Protein 4WPE (pdb70)

Organism: Saccharomyces cerevisiae (strain ATCC 204508 / S288c) (NCBI:txid559292)

InterPro domains:
  IPR001060 FCH domain [PF00611] (16-92)
  IPR001060 FCH domain [SM00055] (7-97)
  IPR001452 SH3 domain [PS50002] (599-667)
  IPR001452 SH3 domain [SM00326] (602-666)
  IPR027267 AH/BAR domain superfamily [G3DSA:1.20.1270.60] (1-275)
  IPR027267 AH/BAR domain superfamily [SSF103657] (3-274)
  IPR031160 F-BAR domain [PS51741] (1-261)
  IPR036028 SH3-like domain superfamily [SSF50044] (590-665)

Nearest PDB structures (foldseek):
  7aal-assembly1_B  TM=8.728E-01  e=5.777E-08  Homo sapiens
  2efl-assembly1_A-2  TM=7.028E-01  e=1.551E-06  Homo sapiens
  3qwe-assembly1_A-2  TM=7.461E-01  e=5.523E-05  Homo sapiens
  8a1g-assembly2_B  TM=4.146E-01  e=5.792E-04  Homo sapiens
  8afz-assembly1_A  TM=4.263E-01  e=6.669E-04  Homo sapiens

Secondary structure (DSSP, 8-state):
----HHHH---TT-HHHHHHHHHHHHHHHGGG--HHHHHHHHHHHHHHHHHHHHHHHHHHHHHH---HHHHHHHHHHHHHHHHHHHHHHHHHHIIIIIIIIHHHHHHHHHHHHHHHHHHHHHHH--HHHHHHHHHHHHHHHHHHHHHHHHHHHSTT---HHHHHHHHHHHHHHHHHHHHHHHHHHHHHHHHHHHHHHHHHHHHHHHHHHH--HHHHHHHHHHHHHHHHH--HHHHHHH---HHHHSS--HHHHHHHHHHHH------

Structure (mmCIF, N/CA/C/O backbone):
data_4WPE
#
_entry.id   4WPE
#
_cell.length_a   137.178
_cell.length_b   43.893
_cell.length_c   95.858
_cell.angle_alpha   90.00
_cell.angle_beta   133.53
_cell.angle_gamma   90.00
#
_symmetry.space_group_name_H-M   'C 1 2 1'
#
loop_
_entity.id
_entity.type
_entity.pdbx_description
1 polymer 'Cytokinesis protein 2'
2 water water
#
loop_
_atom_site.group_PDB
_atom_site.id
_atom_site.type_symbol
_atom_site.label_atom_id
_atom_site.label_alt_id
_atom_site.label_comp_id
_atom_site.label_asym_id
_atom_site.label_entity_id
_atom_site.label_seq_id
_atom_site.pdbx_PDB_ins_code
_atom_site.Cartn_x
_atom_site.Cartn_y
_atom_site.Cartn_z
_atom_site.occupancy
_atom_site.B_iso_or_equiv
_atom_site.auth_seq_id
_atom_site.auth_comp_id
_atom_site.auth_asym_id
_atom_site.auth_atom_id
_atom_site.pdbx_PDB_model_num
ATOM 1 N N . HIS A 1 7 ? 26.430 19.358 80.938 1.00 131.77 1 HIS A N 1
ATOM 2 C CA . HIS A 1 7 ? 26.865 18.864 79.648 1.00 133.58 1 HIS A CA 1
ATOM 3 C C . HIS A 1 7 ? 26.172 19.644 78.524 1.00 126.35 1 HIS A C 1
ATOM 4 O O . HIS A 1 7 ? 26.084 20.864 78.621 1.00 130.72 1 HIS A O 1
ATOM 11 N N . SER A 1 8 ? 25.654 18.933 77.515 1.00 116.11 2 SER A N 1
ATOM 12 C CA . SER A 1 8 ? 24.925 19.497 76.357 1.00 105.44 2 SER A CA 1
ATOM 13 C C . SER A 1 8 ? 24.853 21.024 76.273 1.00 96.17 2 SER A C 1
ATOM 14 O O . SER A 1 8 ? 24.239 21.667 77.121 1.00 95.43 2 SER A O 1
ATOM 17 N N . TYR A 1 9 ? 25.443 21.591 75.226 1.00 95.48 3 TYR A N 1
ATOM 18 C CA . TYR A 1 9 ? 25.759 23.017 75.198 1.00 90.31 3 TYR A CA 1
ATOM 19 C C . TYR A 1 9 ? 24.877 23.882 74.289 1.00 86.18 3 TYR A C 1
ATOM 20 O O . TYR A 1 9 ? 24.800 23.660 73.079 1.00 89.21 3 TYR A O 1
ATOM 29 N N . SER A 1 10 ? 24.253 24.902 74.880 1.00 74.62 4 SER A N 1
ATOM 30 C CA . SER A 1 10 ? 23.441 25.871 74.133 1.00 67.00 4 SER A CA 1
ATOM 31 C C . SER A 1 10 ? 23.355 27.230 74.850 1.00 70.00 4 SER A C 1
ATOM 32 O O . SER A 1 10 ? 23.985 27.438 75.889 1.00 73.40 4 SER A O 1
ATOM 35 N N . TYR A 1 11 ? 22.576 28.155 74.292 1.00 70.08 5 TYR A N 1
ATOM 36 C CA . TYR A 1 11 ? 22.463 29.502 74.859 1.00 72.48 5 TYR A CA 1
ATOM 37 C C . TYR A 1 11 ? 21.627 29.525 76.137 1.00 75.55 5 TYR A C 1
ATOM 38 O O . TYR A 1 11 ? 21.919 30.280 77.064 1.00 72.04 5 TYR A O 1
ATOM 47 N N . GLU A 1 12 ? 20.576 28.713 76.176 1.00 78.14 6 GLU A N 1
ATOM 48 C CA . GLU A 1 12 ? 19.670 28.707 77.317 1.00 81.25 6 GLU A CA 1
ATOM 49 C C . GLU A 1 12 ? 20.189 27.818 78.435 1.00 79.26 6 GLU A C 1
ATOM 50 O O . GLU A 1 12 ? 19.657 27.820 79.544 1.00 77.82 6 GLU A O 1
ATOM 56 N N . ALA A 1 13 ? 21.231 27.054 78.134 1.00 73.70 7 ALA A N 1
ATOM 57 C CA . ALA A 1 13 ? 21.759 26.092 79.087 1.00 70.23 7 ALA A CA 1
ATOM 58 C C . ALA A 1 13 ? 22.956 26.640 79.860 1.00 75.53 7 ALA A C 1
ATOM 59 O O . ALA A 1 13 ? 23.095 26.388 81.054 1.00 77.80 7 ALA A O 1
ATOM 61 N N . CYS A 1 14 ? 23.802 27.410 79.183 1.00 72.61 8 CYS A N 1
ATOM 62 C CA . CYS A 1 14 ? 25.137 27.696 79.696 1.00 59.38 8 CYS A CA 1
ATOM 63 C C . CYS A 1 14 ? 25.404 29.140 80.118 1.00 65.47 8 CYS A C 1
ATOM 64 O O . CYS A 1 14 ? 26.540 29.484 80.443 1.00 70.97 8 CYS A O 1
ATOM 67 N N . PHE A 1 15 ? 24.381 29.987 80.128 1.00 64.40 9 PHE A N 1
ATOM 68 C CA . PHE A 1 15 ? 24.619 31.395 80.431 1.00 67.57 9 PHE A CA 1
ATOM 69 C C . PHE A 1 15 ? 23.823 31.895 81.629 1.00 66.31 9 PHE A C 1
ATOM 70 O O . PHE A 1 15 ? 23.135 32.912 81.553 1.00 64.84 9 PHE A O 1
ATOM 78 N N . TRP A 1 16 ? 23.947 31.179 82.743 1.00 71.10 10 TRP A N 1
ATOM 79 C CA . TRP A 1 16 ? 23.288 31.558 83.986 1.00 72.34 10 TRP A CA 1
ATOM 80 C C . TRP A 1 16 ? 24.300 32.059 85.019 1.00 78.24 10 TRP A C 1
ATOM 81 O O . TRP A 1 16 ? 24.959 31.264 85.690 1.00 77.77 10 TRP A O 1
ATOM 92 N N . ASP A 1 17 ? 24.418 33.378 85.140 1.00 82.82 11 ASP A N 1
ATOM 93 C CA . ASP A 1 17 ? 25.318 33.989 86.115 1.00 76.84 11 ASP A CA 1
ATOM 94 C C . ASP A 1 17 ? 24.530 34.841 87.109 1.00 75.32 11 ASP A C 1
ATOM 95 O O . ASP A 1 17 ? 23.536 35.466 86.736 1.00 68.37 11 ASP A O 1
ATOM 97 N N . PRO A 1 18 ? 24.975 34.870 88.378 1.00 79.71 12 PRO A N 1
ATOM 98 C CA . PRO A 1 18 ? 24.285 35.611 89.444 1.00 78.70 12 PRO A CA 1
ATOM 99 C C . PRO A 1 18 ? 24.435 37.128 89.325 1.00 82.47 12 PRO A C 1
ATOM 100 O O . PRO A 1 18 ? 23.903 37.861 90.159 1.00 85.57 12 PRO A O 1
ATOM 104 N N . ASN A 1 19 ? 25.156 37.588 88.308 1.00 90.48 13 ASN A N 1
ATOM 105 C CA . ASN A 1 19 ? 25.245 39.015 88.020 1.00 98.29 13 ASN A CA 1
ATOM 106 C C . ASN A 1 19 ? 24.825 39.310 86.585 1.00 96.39 13 ASN A C 1
ATOM 107 O O . ASN A 1 19 ? 25.083 40.397 86.063 1.00 101.02 13 ASN A O 1
ATOM 112 N N . ASP A 1 20 ? 24.177 38.328 85.962 1.00 90.15 14 ASP A N 1
ATOM 113 C CA . ASP A 1 20 ? 23.658 38.451 84.603 1.00 89.35 14 ASP A CA 1
ATOM 114 C C . ASP A 1 20 ? 24.765 38.820 83.616 1.00 90.45 14 ASP A C 1
ATOM 115 O O . ASP A 1 20 ? 24.568 39.641 82.719 1.00 92.10 14 ASP A O 1
ATOM 120 N N . ASN A 1 21 ? 25.931 38.207 83.795 1.00 88.08 15 ASN A N 1
ATOM 121 C CA . ASN A 1 21 ? 27.056 38.413 82.892 1.00 86.91 15 ASN A CA 1
ATOM 122 C C . ASN A 1 21 ? 26.790 37.784 81.535 1.00 79.93 15 ASN A C 1
ATOM 123 O O . ASN A 1 21 ? 26.987 38.417 80.498 1.00 83.67 15 ASN A O 1
ATOM 128 N N . GLY A 1 22 ? 26.335 36.534 81.556 1.00 71.28 16 GLY A N 1
ATOM 129 C CA . GLY A 1 22 ? 26.037 35.788 80.346 1.00 66.16 16 GLY A CA 1
ATOM 130 C C . GLY A 1 22 ? 25.021 36.477 79.459 1.00 64.94 16 GLY A C 1
ATOM 131 O O . GLY A 1 22 ? 24.978 36.244 78.251 1.00 68.41 16 GLY A O 1
ATOM 132 N N . VAL A 1 23 ? 24.203 37.333 80.064 1.00 61.41 17 VAL A N 1
ATOM 133 C CA . VAL A 1 23 ? 23.223 38.119 79.325 1.00 64.53 17 VAL A CA 1
ATOM 134 C C . VAL A 1 23 ? 23.908 39.079 78.356 1.00 70.95 17 VAL A C 1
ATOM 135 O O . VAL A 1 23 ? 23.669 39.034 77.150 1.00 82.00 17 VAL A O 1
ATOM 139 N N . ASN A 1 24 ? 24.767 39.940 78.891 1.00 66.75 18 ASN A N 1
ATOM 140 C CA . ASN A 1 24 ? 25.452 40.943 78.086 1.00 64.06 18 ASN A CA 1
ATOM 141 C C . ASN A 1 24 ? 26.426 40.328 77.086 1.00 64.04 18 ASN A C 1
ATOM 142 O O . ASN A 1 24 ? 26.683 40.901 76.026 1.00 53.08 18 ASN A O 1
ATOM 147 N N . ILE A 1 25 ? 26.959 39.159 77.424 1.00 62.49 19 ILE A N 1
ATOM 148 C CA . ILE A 1 25 ? 27.831 38.426 76.515 1.00 58.39 19 ILE A CA 1
ATOM 149 C C . ILE A 1 25 ? 27.056 37.965 75.278 1.00 63.65 19 ILE A C 1
ATOM 150 O O . ILE A 1 25 ? 27.521 38.129 74.150 1.00 71.86 19 ILE A O 1
ATOM 155 N N . LEU A 1 26 ? 25.868 37.408 75.492 1.00 70.02 20 LEU A N 1
ATOM 156 C CA . LEU A 1 26 ? 25.018 36.973 74.386 1.00 68.23 20 LEU A CA 1
ATOM 157 C C . LEU A 1 26 ? 24.474 38.149 73.582 1.00 66.17 20 LEU A C 1
ATOM 158 O O . LEU A 1 26 ? 24.446 38.106 72.353 1.00 61.48 20 LEU A O 1
ATOM 163 N N . LEU A 1 27 ? 24.030 39.191 74.278 1.00 62.55 21 LEU A N 1
ATOM 164 C CA . LEU A 1 27 ? 23.521 40.384 73.611 1.00 61.66 21 LEU A CA 1
ATOM 165 C C . LEU A 1 27 ? 24.621 41.051 72.794 1.00 64.74 21 LEU A C 1
ATOM 166 O O . LEU A 1 27 ? 24.369 41.591 71.716 1.00 69.90 21 LEU A O 1
ATOM 171 N N . GLY A 1 28 ? 25.844 41.001 73.311 1.00 57.89 22 GLY A N 1
ATOM 172 C CA . GLY A 1 28 ? 26.987 41.553 72.610 1.00 60.00 22 GLY A CA 1
ATOM 173 C C . GLY A 1 28 ? 27.312 40.749 71.367 1.00 67.75 22 GLY A C 1
ATOM 174 O O . GLY A 1 28 ? 27.621 41.313 70.315 1.00 67.08 22 GLY A O 1
ATOM 175 N N . HIS A 1 29 ? 27.227 39.427 71.489 1.00 65.26 23 HIS A N 1
ATOM 176 C CA . HIS A 1 29 ? 27.562 38.529 70.390 1.00 69.53 23 HIS A CA 1
ATOM 177 C C . HIS A 1 29 ? 26.590 38.649 69.214 1.00 73.46 23 HIS A C 1
ATOM 178 O O . HIS A 1 29 ? 27.010 38.727 68.058 1.00 73.31 23 HIS A O 1
ATOM 185 N N . ILE A 1 30 ? 25.294 38.653 69.514 1.00 62.82 24 ILE A N 1
ATOM 186 C CA . ILE A 1 30 ? 24.271 38.763 68.481 1.00 60.42 24 ILE A CA 1
ATOM 187 C C . ILE A 1 30 ? 24.366 40.118 67.779 1.00 62.77 24 ILE A C 1
ATOM 188 O O . ILE A 1 30 ? 24.239 40.207 66.557 1.00 73.89 24 ILE A O 1
ATOM 193 N N . SER A 1 31 ? 24.619 41.164 68.560 1.00 67.62 25 SER A N 1
ATOM 194 C CA . SER A 1 31 ? 24.716 42.522 68.035 1.00 67.33 25 SER A CA 1
ATOM 195 C C . SER A 1 31 ? 25.905 42.694 67.093 1.00 71.51 25 SER A C 1
ATOM 196 O O . SER A 1 31 ? 25.793 43.340 66.052 1.00 73.23 25 SER A O 1
ATOM 199 N N . GLN A 1 32 ? 27.044 42.118 67.461 1.00 72.24 26 GLN A N 1
ATOM 200 C CA . GLN A 1 32 ? 28.240 42.251 66.641 1.00 65.54 26 GLN A CA 1
ATOM 201 C C . GLN A 1 32 ? 28.100 41.413 65.375 1.00 72.68 26 GLN A C 1
ATOM 202 O O . GLN A 1 32 ? 28.719 41.708 64.352 1.00 78.04 26 GLN A O 1
ATOM 208 N N . GLY A 1 33 ? 27.274 40.374 65.450 1.00 69.06 27 GLY A N 1
ATOM 209 C CA . GLY A 1 33 ? 27.037 39.504 64.315 1.00 63.06 27 GLY A CA 1
ATOM 210 C C . GLY A 1 33 ? 26.154 40.182 63.289 1.00 68.97 27 GLY A C 1
ATOM 211 O O . GLY A 1 33 ? 26.216 39.884 62.095 1.00 66.68 27 GLY A O 1
ATOM 212 N N . ILE A 1 34 ? 25.326 41.104 63.761 1.00 68.97 28 ILE A N 1
ATOM 213 C CA . ILE A 1 34 ? 24.440 41.849 62.881 1.00 69.92 28 ILE A CA 1
ATOM 214 C C . ILE A 1 34 ? 25.236 42.861 62.057 1.00 73.75 28 ILE A C 1
ATOM 215 O O . ILE A 1 34 ? 25.042 42.976 60.846 1.00 68.09 28 ILE A O 1
ATOM 220 N N . ARG A 1 35 ? 26.143 43.581 62.713 1.00 85.17 29 ARG A N 1
ATOM 221 C CA . ARG A 1 35 ? 27.012 44.532 62.024 1.00 82.22 29 ARG A CA 1
ATOM 222 C C . ARG A 1 35 ? 27.968 43.807 61.089 1.00 71.41 29 ARG A C 1
ATOM 223 O O . ARG A 1 35 ? 28.388 44.350 60.070 1.00 75.80 29 ARG A O 1
ATOM 231 N N . SER A 1 36 ? 28.305 42.573 61.446 1.00 61.34 30 SER A N 1
ATOM 232 C CA . SER A 1 36 ? 29.220 41.760 60.657 1.00 52.25 30 SER A CA 1
ATOM 233 C C . SER A 1 36 ? 28.615 41.400 59.301 1.00 64.07 30 SER A C 1
ATOM 234 O O . SER A 1 36 ? 29.336 41.065 58.360 1.00 70.29 30 SER A O 1
ATOM 237 N N . CYS A 1 37 ? 27.290 41.471 59.203 1.00 66.58 31 CYS A N 1
ATOM 238 C CA . CYS A 1 37 ? 26.605 41.218 57.940 1.00 68.45 31 CYS A CA 1
ATOM 239 C C . CYS A 1 37 ? 26.938 42.295 56.915 1.00 74.04 31 CYS A C 1
ATOM 240 O O . CYS A 1 37 ? 26.980 42.028 55.714 1.00 77.47 31 CYS A O 1
ATOM 243 N N . ASP A 1 38 ? 27.182 43.512 57.395 1.00 71.79 32 ASP A N 1
ATOM 244 C CA . ASP A 1 38 ? 27.506 44.635 56.521 1.00 71.93 32 ASP A CA 1
ATOM 245 C C . ASP A 1 38 ? 28.769 44.371 55.704 1.00 73.00 32 ASP A C 1
ATOM 246 O O . ASP A 1 38 ? 28.978 44.978 54.655 1.00 75.69 32 ASP A O 1
ATOM 251 N N . SER A 1 39 ? 29.610 43.468 56.195 1.00 64.63 33 SER A N 1
ATOM 252 C CA . SER A 1 39 ? 30.813 43.082 55.475 1.00 51.60 33 SER A CA 1
ATOM 253 C C . SER A 1 39 ? 30.443 42.403 54.163 1.00 62.41 33 SER A C 1
ATOM 254 O O . SER A 1 39 ? 30.996 42.719 53.108 1.00 76.63 33 SER A O 1
ATOM 265 N N . ILE A 1 41 ? 27.194 42.257 52.870 1.00 61.39 35 ILE A N 1
ATOM 266 C CA . ILE A 1 41 ? 26.227 43.102 52.174 1.00 61.62 35 ILE A CA 1
ATOM 267 C C . ILE A 1 41 ? 26.926 44.058 51.211 1.00 63.03 35 ILE A C 1
ATOM 268 O O . ILE A 1 41 ? 26.537 44.177 50.050 1.00 58.03 35 ILE A O 1
ATOM 273 N N . LEU A 1 42 ? 27.965 44.732 51.694 1.00 68.13 36 LEU A N 1
ATOM 274 C CA . LEU A 1 42 ? 28.718 45.660 50.860 1.00 63.02 36 LEU A CA 1
ATOM 275 C C . LEU A 1 42 ? 29.470 44.916 49.765 1.00 63.48 36 LEU A C 1
ATOM 276 O O . LEU A 1 42 ? 29.529 45.375 48.625 1.00 71.91 36 LEU A O 1
ATOM 281 N N . PHE A 1 43 ? 30.043 43.768 50.117 1.00 56.17 37 PHE A N 1
ATOM 282 C CA . PHE A 1 43 ? 30.784 42.958 49.156 1.00 56.37 37 PHE A CA 1
ATOM 283 C C . PHE A 1 43 ? 29.893 42.512 48.003 1.00 58.92 37 PHE A C 1
ATOM 284 O O . PHE A 1 43 ? 30.268 42.633 46.839 1.00 65.37 37 PHE A O 1
ATOM 292 N N . PHE A 1 44 ? 28.715 41.996 48.341 1.00 57.08 38 PHE A N 1
ATOM 293 C CA . PHE A 1 44 ? 27.742 41.547 47.351 1.00 58.45 38 PHE A CA 1
ATOM 294 C C . PHE A 1 44 ? 27.354 42.670 46.401 1.00 60.78 38 PHE A C 1
ATOM 295 O O . PHE A 1 44 ? 27.213 42.459 45.197 1.00 56.83 38 PHE A O 1
ATOM 303 N N . LYS A 1 45 ? 27.185 43.866 46.954 1.00 62.28 39 LYS A N 1
ATOM 304 C CA . LYS A 1 45 ? 26.815 45.028 46.159 1.00 63.44 39 LYS A CA 1
ATOM 305 C C . LYS A 1 45 ? 27.923 45.406 45.183 1.00 67.90 39 LYS A C 1
ATOM 306 O O . LYS A 1 45 ? 27.689 45.510 43.980 1.00 71.07 39 LYS A O 1
ATOM 312 N N . GLN A 1 46 ? 29.129 45.606 45.708 1.00 66.93 40 GLN A N 1
ATOM 313 C CA . GLN A 1 46 ? 30.265 46.019 44.889 1.00 62.76 40 GLN A CA 1
ATOM 314 C C . GLN A 1 46 ? 30.620 44.969 43.844 1.00 59.63 40 GLN A C 1
ATOM 315 O O . GLN A 1 46 ? 30.931 45.300 42.701 1.00 61.18 40 GLN A O 1
ATOM 321 N N . ARG A 1 47 ? 30.577 43.706 44.250 1.00 54.87 41 ARG A N 1
ATOM 322 C CA . ARG A 1 47 ? 30.793 42.590 43.338 1.00 53.79 41 ARG A CA 1
ATOM 323 C C . ARG A 1 47 ? 29.744 42.576 42.222 1.00 61.03 41 ARG A C 1
ATOM 324 O O . ARG A 1 47 ? 30.060 42.295 41.067 1.00 63.35 41 ARG A O 1
ATOM 332 N N . SER A 1 48 ? 28.499 42.883 42.574 1.00 68.95 42 SER A N 1
ATOM 333 C CA . SER A 1 48 ? 27.423 42.966 41.591 1.00 62.94 42 SER A CA 1
ATOM 334 C C . SER A 1 48 ? 27.691 44.080 40.588 1.00 63.86 42 SER A C 1
ATOM 335 O O . SER A 1 48 ? 27.535 43.895 39.379 1.00 63.17 42 SER A O 1
ATOM 338 N N . GLU A 1 49 ? 28.097 45.236 41.104 1.00 60.90 43 GLU A N 1
ATOM 339 C CA . GLU A 1 49 ? 28.362 46.401 40.271 1.00 68.06 43 GLU A CA 1
ATOM 340 C C . GLU A 1 49 ? 29.555 46.149 39.357 1.00 77.22 43 GLU A C 1
ATOM 341 O O . GLU A 1 49 ? 29.636 46.701 38.259 1.00 87.25 43 GLU A O 1
ATOM 343 N N . LEU A 1 50 ? 30.471 45.300 39.814 1.00 69.37 44 LEU A N 1
ATOM 344 C CA . LEU A 1 50 ? 31.669 44.965 39.051 1.00 60.79 44 LEU A CA 1
ATOM 345 C C . LEU A 1 50 ? 31.348 44.109 37.830 1.00 71.01 44 LEU A C 1
ATOM 346 O O . LEU A 1 50 ? 31.872 44.343 36.737 1.00 66.80 44 LEU A O 1
ATOM 351 N N . GLU A 1 51 ? 30.490 43.112 38.023 1.00 72.39 45 GLU A N 1
ATOM 352 C CA . GLU A 1 51 ? 30.137 42.186 36.954 1.00 72.44 45 GLU A CA 1
ATOM 353 C C . GLU A 1 51 ? 29.316 42.872 35.866 1.00 73.16 45 GLU A C 1
ATOM 354 O O . GLU A 1 51 ? 29.417 42.526 34.690 1.00 77.20 45 GLU A O 1
ATOM 360 N N . LYS A 1 52 ? 28.501 43.842 36.266 1.00 73.83 46 LYS A N 1
ATOM 361 C CA . LYS A 1 52 ? 27.695 44.596 35.316 1.00 69.58 46 LYS A CA 1
ATOM 362 C C . LYS A 1 52 ? 28.594 45.389 34.376 1.00 72.79 46 LYS A C 1
ATOM 363 O O . LYS A 1 52 ? 28.385 45.401 33.165 1.00 80.28 46 LYS A O 1
ATOM 369 N N . ASP A 1 53 ? 29.605 46.042 34.939 1.00 70.03 47 ASP A N 1
ATOM 370 C CA . ASP A 1 53 ? 30.535 46.828 34.139 1.00 69.33 47 ASP A CA 1
ATOM 371 C C . ASP A 1 53 ? 31.396 45.928 33.257 1.00 67.84 47 ASP A C 1
ATOM 372 O O . ASP A 1 53 ? 31.745 46.297 32.136 1.00 69.26 47 ASP A O 1
ATOM 377 N N . TYR A 1 54 ? 31.734 44.748 33.766 1.00 61.92 48 TYR A N 1
ATOM 378 C CA . TYR A 1 54 ? 32.514 43.789 32.993 1.00 53.74 48 TYR A CA 1
ATOM 379 C C . TYR A 1 54 ? 31.717 43.305 31.786 1.00 58.72 48 TYR A C 1
ATOM 380 O O . TYR A 1 54 ? 32.233 43.265 30.672 1.00 59.15 48 TYR A O 1
ATOM 389 N N . ALA A 1 55 ? 30.458 42.944 32.014 1.00 57.37 49 ALA A N 1
ATOM 390 C CA . ALA A 1 55 ? 29.595 42.467 30.938 1.00 52.97 49 ALA A CA 1
ATOM 391 C C . ALA A 1 55 ? 29.337 43.565 29.918 1.00 58.52 49 ALA A C 1
ATOM 392 O O . ALA A 1 55 ? 29.394 43.329 28.710 1.00 68.77 49 ALA A O 1
ATOM 394 N N . ARG A 1 56 ? 29.057 44.768 30.408 1.00 58.83 50 ARG A N 1
ATOM 395 C CA . ARG A 1 56 ? 28.740 45.887 29.529 1.00 61.75 50 ARG A CA 1
ATOM 396 C C . ARG A 1 56 ? 29.940 46.292 28.683 1.00 65.83 50 ARG A C 1
ATOM 397 O O . ARG A 1 56 ? 29.798 46.592 27.498 1.00 76.91 50 ARG A O 1
ATOM 405 N N . ARG A 1 57 ? 31.123 46.288 29.285 1.00 65.40 51 ARG A N 1
ATOM 406 C CA . ARG A 1 57 ? 32.330 46.688 28.570 1.00 66.44 51 ARG A CA 1
ATOM 407 C C . ARG A 1 57 ? 32.822 45.586 27.639 1.00 68.54 51 ARG A C 1
ATOM 408 O O . ARG A 1 57 ? 33.437 45.866 26.611 1.00 77.11 51 ARG A O 1
ATOM 416 N N . LEU A 1 58 ? 32.554 44.335 28.001 1.00 64.75 52 LEU A N 1
ATOM 417 C CA . LEU A 1 58 ? 32.890 43.210 27.136 1.00 58.56 52 LEU A CA 1
ATOM 418 C C . LEU A 1 58 ? 31.989 43.218 25.910 1.00 64.97 52 LEU A C 1
ATOM 419 O O . LEU A 1 58 ? 32.431 42.920 24.800 1.00 67.09 52 LEU A O 1
ATOM 424 N N . GLY A 1 59 ? 30.721 43.561 26.121 1.00 65.83 53 GLY A N 1
ATOM 425 C CA . GLY A 1 59 ? 29.761 43.659 25.035 1.00 62.91 53 GLY A CA 1
ATOM 426 C C . GLY A 1 59 ? 30.160 44.733 24.043 1.00 62.42 53 GLY A C 1
ATOM 427 O O . GLY A 1 59 ? 30.041 44.551 22.830 1.00 66.28 53 GLY A O 1
ATOM 428 N N . ALA A 1 60 ? 30.644 45.856 24.565 1.00 60.58 54 ALA A N 1
ATOM 429 C CA . ALA A 1 60 ? 31.130 46.948 23.730 1.00 59.11 54 ALA A CA 1
ATOM 430 C C . ALA A 1 60 ? 32.354 46.518 22.930 1.00 65.27 54 ALA A C 1
ATOM 431 O O . ALA A 1 60 ? 32.567 46.981 21.811 1.00 67.41 54 ALA A O 1
ATOM 433 N N . ILE A 1 61 ? 33.158 45.634 23.512 1.00 67.44 55 ILE A N 1
ATOM 434 C CA . ILE A 1 61 ? 34.357 45.134 22.850 1.00 61.65 55 ILE A CA 1
ATOM 435 C C . ILE A 1 61 ? 33.991 44.170 21.725 1.00 66.69 55 ILE A C 1
ATOM 436 O O . ILE A 1 61 ? 34.539 44.256 20.625 1.00 72.52 55 ILE A O 1
ATOM 441 N N . THR A 1 62 ? 33.050 43.269 21.993 1.00 71.73 56 THR A N 1
ATOM 442 C CA . THR A 1 62 ? 32.562 42.358 20.961 1.00 78.01 56 THR A CA 1
ATOM 443 C C . THR A 1 62 ? 31.797 43.126 19.885 1.00 80.99 56 THR A C 1
ATOM 444 O O . THR A 1 62 ? 31.657 42.658 18.755 1.00 78.42 56 THR A O 1
ATOM 448 N N . GLY A 1 63 ? 31.304 44.307 20.245 1.00 83.17 57 GLY A N 1
ATOM 449 C CA . GLY A 1 63 ? 30.642 45.178 19.294 1.00 79.16 57 GLY A CA 1
ATOM 450 C C . GLY A 1 63 ? 31.610 45.693 18.246 1.00 80.65 57 GLY A C 1
ATOM 451 O O . GLY A 1 63 ? 31.310 45.678 17.051 1.00 86.35 57 GLY A O 1
ATOM 452 N N . LYS A 1 64 ? 32.777 46.150 18.692 1.00 71.45 58 LYS A N 1
ATOM 453 C CA . LYS A 1 64 ? 33.799 46.638 17.775 1.00 64.68 58 LYS A CA 1
ATOM 454 C C . LYS A 1 64 ? 34.398 45.482 16.991 1.00 69.83 58 LYS A C 1
ATOM 455 O O . LYS A 1 64 ? 34.854 45.660 15.865 1.00 76.55 58 LYS A O 1
ATOM 457 N N . LEU A 1 65 ? 34.392 44.296 17.588 1.00 69.75 59 LEU A N 1
ATOM 458 C CA . LEU A 1 65 ? 34.905 43.111 16.913 1.00 67.41 59 LEU A CA 1
ATOM 459 C C . LEU A 1 65 ? 33.982 42.692 15.773 1.00 71.93 59 LEU A C 1
ATOM 460 O O . LEU A 1 65 ? 34.448 42.281 14.709 1.00 75.67 59 LEU A O 1
ATOM 465 N N . ASP A 1 66 ? 32.675 42.805 15.998 1.00 71.06 60 ASP A N 1
ATOM 466 C CA . ASP A 1 66 ? 31.688 42.446 14.983 1.00 76.30 60 ASP A CA 1
ATOM 467 C C . ASP A 1 66 ? 31.813 43.346 13.756 1.00 70.03 60 ASP A C 1
ATOM 468 O O . ASP A 1 66 ? 31.865 42.864 12.625 1.00 61.21 60 ASP A O 1
ATOM 473 N N . LYS A 1 67 ? 31.864 44.653 13.989 1.00 69.75 61 LYS A N 1
ATOM 474 C CA . LYS A 1 67 ? 31.989 45.622 12.907 1.00 60.58 61 LYS A CA 1
ATOM 475 C C . LYS A 1 67 ? 33.305 45.444 12.159 1.00 69.26 61 LYS A C 1
ATOM 476 O O . LYS A 1 67 ? 33.371 45.647 10.947 1.00 84.23 61 LYS A O 1
ATOM 478 N N . ASP A 1 68 ? 34.352 45.059 12.882 1.00 67.34 62 ASP A N 1
ATOM 479 C CA . ASP A 1 68 ? 35.664 44.874 12.269 1.00 67.41 62 ASP A CA 1
ATOM 480 C C . ASP A 1 68 ? 35.708 43.631 11.386 1.00 64.57 62 ASP A C 1
ATOM 481 O O . ASP A 1 68 ? 36.314 43.648 10.318 1.00 68.64 62 ASP A O 1
ATOM 486 N N . ILE A 1 69 ? 35.069 42.556 11.835 1.00 62.53 63 ILE A N 1
ATOM 487 C CA . ILE A 1 69 ? 34.985 41.339 11.037 1.00 67.74 63 ILE A CA 1
ATOM 488 C C . ILE A 1 69 ? 34.274 41.614 9.714 1.00 72.63 63 ILE A C 1
ATOM 489 O O . ILE A 1 69 ? 34.729 41.184 8.652 1.00 82.33 63 ILE A O 1
ATOM 494 N N . GLY A 1 70 ? 33.170 42.351 9.784 1.00 68.32 64 GLY A N 1
ATOM 495 C CA . GLY A 1 70 ? 32.406 42.707 8.602 1.00 69.66 64 GLY A CA 1
ATOM 496 C C . GLY A 1 70 ? 33.151 43.656 7.681 1.00 78.98 64 GLY A C 1
ATOM 497 O O . GLY A 1 70 ? 33.184 43.454 6.465 1.00 81.47 64 GLY A O 1
ATOM 498 N N . THR A 1 71 ? 33.747 44.696 8.259 1.00 81.14 65 THR A N 1
ATOM 499 C CA . THR A 1 71 ? 34.538 45.654 7.489 1.00 82.59 65 THR A CA 1
ATOM 500 C C . THR A 1 71 ? 35.764 44.976 6.888 1.00 79.07 65 THR A C 1
ATOM 501 O O . THR A 1 71 ? 35.863 44.810 5.672 1.00 79.92 65 THR A O 1
ATOM 505 N N . ASN A 1 72 ? 36.697 44.590 7.752 1.00 75.92 66 ASN A N 1
ATOM 506 C CA . ASN A 1 72 ? 37.847 43.802 7.336 1.00 75.26 66 ASN A CA 1
ATOM 507 C C . ASN A 1 72 ? 37.438 42.356 7.112 1.00 79.14 66 ASN A C 1
ATOM 508 O O . ASN A 1 72 ? 37.607 41.511 7.990 1.00 86.48 66 ASN A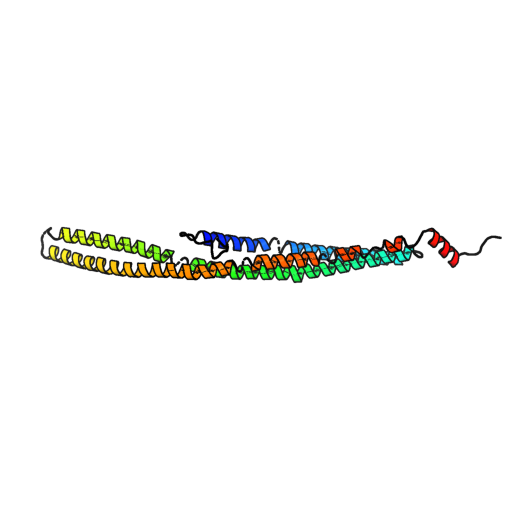 O 1
ATOM 521 N N . ASP A 1 74 ? 37.365 38.517 5.937 1.00 76.46 68 ASP A N 1
ATOM 522 C CA . ASP A 1 74 ? 38.385 37.479 5.921 1.00 65.07 68 ASP A CA 1
ATOM 523 C C . ASP A 1 74 ? 37.802 36.212 5.306 1.00 65.21 68 ASP A C 1
ATOM 524 O O . ASP A 1 74 ? 36.596 36.124 5.081 1.00 70.49 68 ASP A O 1
ATOM 529 N N . TYR A 1 75 ? 38.658 35.235 5.032 1.00 65.85 69 TYR A N 1
ATOM 530 C CA . TYR A 1 75 ? 38.269 34.089 4.216 1.00 61.06 69 TYR A CA 1
ATOM 531 C C . TYR A 1 75 ? 38.111 32.808 5.014 1.00 60.45 69 TYR A C 1
ATOM 532 O O . TYR A 1 75 ? 38.783 32.6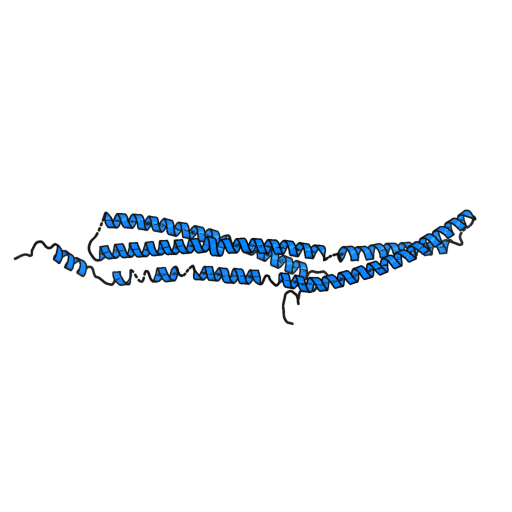18 6.025 1.00 63.28 69 TYR A O 1
ATOM 541 N N . GLY A 1 76 ? 37.226 31.938 4.529 1.00 58.90 70 GLY A N 1
ATOM 542 C CA . GLY A 1 76 ? 37.090 30.575 5.005 1.00 65.50 70 GLY A CA 1
ATOM 543 C C . GLY A 1 76 ? 37.190 30.369 6.498 1.00 69.83 70 GLY A C 1
ATOM 544 O O . GLY A 1 76 ? 36.759 31.209 7.285 1.00 71.31 70 GLY A O 1
ATOM 545 N N . LYS A 1 77 ? 37.795 29.250 6.875 1.00 70.94 71 LYS A N 1
ATOM 546 C CA . LYS A 1 77 ? 37.882 28.840 8.272 1.00 74.46 71 LYS A CA 1
ATOM 547 C C . LYS A 1 77 ? 38.400 29.922 9.226 1.00 65.49 71 LYS A C 1
ATOM 548 O O . LYS A 1 77 ? 37.909 30.040 10.345 1.00 60.65 71 LYS A O 1
ATOM 554 N N . LEU A 1 78 ? 39.374 30.718 8.794 1.00 70.30 72 LEU A N 1
ATOM 555 C CA . LEU A 1 78 ? 39.895 31.772 9.663 1.00 66.21 72 LEU A CA 1
ATOM 556 C C . LEU A 1 78 ? 38.839 32.852 9.887 1.00 70.96 72 LEU A C 1
ATOM 557 O O . LEU A 1 78 ? 38.884 33.577 10.878 1.00 74.14 72 LEU A O 1
ATOM 559 N N . ASN A 1 79 ? 37.881 32.955 8.974 1.00 75.12 73 ASN A N 1
ATOM 560 C CA . ASN A 1 79 ? 36.777 33.883 9.174 1.00 77.41 73 ASN A CA 1
ATOM 561 C C . ASN A 1 79 ? 35.693 33.271 10.053 1.00 80.61 73 ASN A C 1
ATOM 562 O O . ASN A 1 79 ? 35.106 33.950 10.882 1.00 78.35 73 ASN A O 1
ATOM 567 N N . GLU A 1 80 ? 35.449 31.977 9.884 1.00 91.25 74 GLU A N 1
ATOM 568 C CA . GLU A 1 80 ? 34.487 31.267 10.717 1.00 87.20 74 GLU A CA 1
ATOM 569 C C . GLU A 1 80 ? 35.052 31.090 12.130 1.00 87.51 74 GLU A C 1
ATOM 570 O O . GLU A 1 80 ? 34.300 30.860 13.076 1.00 85.45 74 GLU A O 1
ATOM 576 N N . THR A 1 81 ? 36.369 31.214 12.284 1.00 86.19 75 THR A N 1
ATOM 577 C CA . THR A 1 81 ? 36.962 31.130 13.617 1.00 77.17 75 THR A CA 1
ATOM 578 C C . THR A 1 81 ? 36.892 32.499 14.304 1.00 69.72 75 THR A C 1
ATOM 579 O O . THR A 1 81 ? 36.817 32.580 15.529 1.00 70.84 75 THR A O 1
ATOM 583 N N . PHE A 1 82 ? 36.895 33.571 13.514 1.00 68.17 76 PHE A N 1
ATOM 584 C CA . PHE A 1 82 ? 36.767 34.915 14.065 1.00 68.72 76 PHE A CA 1
ATOM 585 C C . PHE A 1 82 ? 35.368 35.101 14.633 1.00 75.58 76 PHE A C 1
ATOM 586 O O . PHE A 1 82 ? 35.168 35.855 15.585 1.00 84.33 76 PHE A O 1
ATOM 594 N N . ASN A 1 83 ? 34.401 34.405 14.044 1.00 71.57 77 ASN A N 1
ATOM 595 C CA . ASN A 1 83 ? 33.014 34.514 14.475 1.00 71.82 77 ASN A CA 1
ATOM 596 C C . ASN A 1 83 ? 32.713 33.630 15.683 1.00 68.06 77 ASN A C 1
ATOM 597 O O . ASN A 1 83 ? 31.814 33.930 16.470 1.00 74.28 77 ASN A O 1
ATOM 602 N N . VAL A 1 84 ? 33.463 32.541 15.829 1.00 63.81 78 VAL A N 1
ATOM 603 C CA . VAL A 1 84 ? 33.347 31.704 17.019 1.00 61.10 78 VAL A CA 1
ATOM 604 C C . VAL A 1 84 ? 33.843 32.488 18.225 1.00 63.46 78 VAL A C 1
ATOM 605 O O . VAL A 1 84 ? 33.200 32.501 19.273 1.00 62.47 78 VAL A O 1
ATOM 609 N N . VAL A 1 85 ? 34.985 33.151 18.065 1.00 66.70 79 VAL A N 1
ATOM 610 C CA . VAL A 1 85 ? 35.513 34.031 19.102 1.00 63.07 79 VAL A CA 1
ATOM 611 C C . VAL A 1 85 ? 34.478 35.087 19.462 1.00 64.42 79 VAL A C 1
ATOM 612 O O . VAL A 1 85 ? 34.247 35.376 20.635 1.00 69.10 79 VAL A O 1
ATOM 616 N N . LEU A 1 86 ? 33.845 35.644 18.436 1.00 70.25 80 LEU A N 1
ATOM 617 C CA . LEU A 1 86 ? 32.827 36.666 18.623 1.00 65.26 80 LEU A CA 1
ATOM 618 C C . LEU A 1 86 ? 31.634 36.134 19.408 1.00 61.74 80 LEU A C 1
ATOM 619 O O . LEU A 1 86 ? 31.137 36.800 20.316 1.00 64.07 80 LEU A O 1
ATOM 624 N N . SER A 1 87 ? 31.182 34.932 19.065 1.00 63.71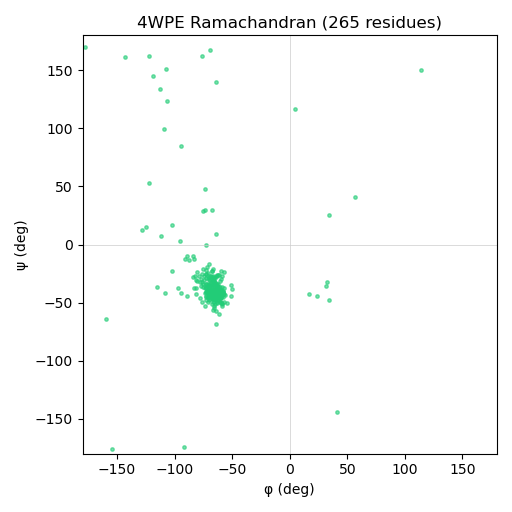 81 SER A N 1
ATOM 625 C CA . SER A 1 87 ? 30.003 34.358 19.711 1.00 67.74 81 SER A CA 1
ATOM 626 C C . SER A 1 87 ? 30.320 33.846 21.117 1.00 70.03 81 SER A C 1
ATOM 627 O O . SER A 1 87 ? 29.497 33.959 22.028 1.00 71.39 81 SER A O 1
ATOM 630 N N . VAL A 1 88 ? 31.511 33.283 21.288 1.00 68.71 82 VAL A N 1
ATOM 631 C CA . VAL A 1 88 ? 31.957 32.815 22.595 1.00 66.85 82 VAL A CA 1
ATOM 632 C C . VAL A 1 88 ? 31.994 33.963 23.598 1.00 63.75 82 VAL A C 1
ATOM 633 O O . VAL A 1 88 ? 31.513 33.834 24.723 1.00 62.34 82 VAL A O 1
ATOM 637 N N . GLU A 1 89 ? 32.548 35.094 23.174 1.00 64.00 83 GLU A N 1
ATOM 638 C CA . GLU A 1 89 ? 32.748 36.226 24.071 1.00 62.18 83 GLU A CA 1
ATOM 639 C C . GLU A 1 89 ? 31.449 36.940 24.434 1.00 57.55 83 GLU A C 1
ATOM 640 O O . GLU A 1 89 ? 31.313 37.440 25.547 1.00 64.91 83 GLU A O 1
ATOM 646 N N . LYS A 1 90 ? 30.492 36.993 23.512 1.00 62.20 84 LYS A N 1
ATOM 647 C CA . LYS A 1 90 ? 29.216 37.627 23.833 1.00 69.70 84 LYS A CA 1
ATOM 648 C C . LYS A 1 90 ? 28.385 36.706 24.725 1.00 65.26 84 LYS A C 1
ATOM 649 O O . LYS A 1 90 ? 27.481 37.161 25.426 1.00 67.70 84 LYS A O 1
ATOM 655 N N . ALA A 1 91 ? 28.702 35.414 24.705 1.00 61.38 85 ALA A N 1
ATOM 656 C CA . ALA A 1 91 ? 28.071 34.458 25.609 1.00 60.15 85 ALA A CA 1
ATOM 657 C C . ALA A 1 91 ? 28.553 34.676 27.042 1.00 63.24 85 ALA A C 1
ATOM 658 O O . ALA A 1 91 ? 27.764 34.613 27.987 1.00 68.13 85 ALA A O 1
ATOM 660 N N . ARG A 1 92 ? 29.851 34.928 27.197 1.00 58.95 86 ARG A N 1
ATOM 661 C CA . ARG A 1 92 ? 30.412 35.256 28.504 1.00 55.39 86 ARG A CA 1
ATOM 662 C C . ARG A 1 92 ? 29.810 36.551 29.028 1.00 60.69 86 ARG A C 1
ATOM 663 O O . ARG A 1 92 ? 29.439 36.644 30.199 1.00 72.54 86 ARG A O 1
ATOM 671 N N . ALA A 1 93 ? 29.724 37.545 28.149 1.00 56.42 87 ALA A N 1
ATOM 672 C CA . ALA A 1 93 ? 29.142 38.836 28.495 1.00 60.03 87 ALA A CA 1
ATOM 673 C C . ALA A 1 93 ? 27.737 38.666 29.070 1.00 64.05 87 ALA A C 1
ATOM 674 O O . ALA A 1 93 ? 27.432 39.190 30.141 1.00 63.20 87 ALA A O 1
ATOM 676 N N . GLN A 1 94 ? 26.893 37.917 28.365 1.00 57.51 88 GLN A N 1
ATOM 677 C CA . GLN A 1 94 ? 25.540 37.642 28.834 1.00 58.09 88 GLN A CA 1
ATOM 678 C C . GLN A 1 94 ? 25.559 36.868 30.152 1.00 62.65 88 GLN A C 1
ATOM 679 O O . GLN A 1 94 ? 24.693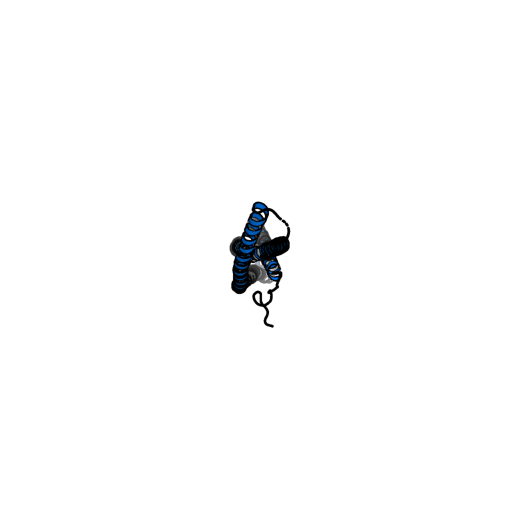 37.057 31.008 1.00 60.68 88 GLN A O 1
ATOM 681 N N . SER A 1 95 ? 26.555 36.004 30.314 1.00 59.61 89 SER A N 1
ATOM 682 C CA . SER A 1 95 ? 26.649 35.161 31.499 1.00 56.76 89 SER A CA 1
ATOM 683 C C . SER A 1 95 ? 27.051 35.971 32.726 1.00 61.19 89 SER A C 1
ATOM 684 O O . SER A 1 95 ? 26.533 35.756 33.824 1.00 54.22 89 SER A O 1
ATOM 687 N N . HIS A 1 96 ? 27.983 36.900 32.538 1.00 64.74 90 HIS A N 1
ATOM 688 C CA . HIS A 1 96 ? 28.391 37.787 33.620 1.00 60.44 90 HIS A CA 1
ATOM 689 C C . HIS A 1 96 ? 27.281 38.780 33.936 1.00 65.23 90 HIS A C 1
ATOM 690 O O . HIS A 1 96 ? 27.091 39.164 35.090 1.00 68.88 90 HIS A O 1
ATOM 697 N N . SER A 1 97 ? 26.550 39.192 32.905 1.00 67.04 91 SER A N 1
ATOM 698 C CA . SER A 1 97 ? 25.446 40.126 33.085 1.00 63.44 91 SER A CA 1
ATOM 699 C C . SER A 1 97 ? 24.332 39.487 33.897 1.00 65.50 91 SER A C 1
ATOM 700 O O . SER A 1 97 ? 23.769 40.113 34.794 1.00 69.41 91 SER A O 1
ATOM 703 N N . LYS A 1 98 ? 24.020 38.235 33.579 1.00 62.22 92 LYS A N 1
ATOM 704 C CA . LYS A 1 98 ? 23.005 37.493 34.315 1.00 63.90 92 LYS A CA 1
ATOM 705 C C . LYS A 1 98 ? 23.466 37.248 35.749 1.00 61.24 92 LYS A C 1
ATOM 706 O O . LYS A 1 98 ? 22.675 37.327 36.689 1.00 59.55 92 LYS A O 1
ATOM 712 N N . GLN A 1 99 ? 24.755 36.963 35.909 1.00 68.61 93 GLN A N 1
ATOM 713 C CA . GLN A 1 99 ? 25.346 36.768 37.228 1.00 63.64 93 GLN A CA 1
ATOM 714 C C . GLN A 1 99 ? 25.250 38.044 38.056 1.00 62.22 93 GLN A C 1
ATOM 715 O O . GLN A 1 99 ? 24.982 38.000 39.258 1.00 61.67 93 GLN A O 1
ATOM 721 N N . SER A 1 100 ? 25.467 39.180 37.400 1.00 56.11 94 SER A N 1
ATOM 722 C CA . SER A 1 100 ? 25.391 40.483 38.053 1.00 60.30 94 SER A CA 1
ATOM 723 C C . SER A 1 100 ? 24.008 40.743 38.634 1.00 70.85 94 SER A C 1
ATOM 724 O O . SER A 1 100 ? 23.877 41.191 39.772 1.00 73.20 94 SER A O 1
ATOM 727 N N . GLU A 1 101 ? 22.976 40.457 37.847 1.00 73.28 95 GLU A N 1
ATOM 728 C CA . GLU A 1 101 ? 21.604 40.702 38.274 1.00 68.59 95 GLU A CA 1
ATOM 729 C C . GLU A 1 101 ? 21.202 39.799 39.442 1.00 67.62 95 GLU A C 1
ATOM 730 O O . GLU A 1 101 ? 20.517 40.242 40.361 1.00 54.35 95 GLU A O 1
ATOM 736 N N . ILE A 1 102 ? 21.629 38.540 39.413 1.00 67.14 96 ILE A N 1
ATOM 737 C CA . ILE A 1 102 ? 21.359 37.627 40.522 1.00 61.80 96 ILE A CA 1
ATOM 738 C C . ILE A 1 102 ? 21.989 38.163 41.803 1.00 70.16 96 ILE A C 1
ATOM 739 O O . ILE A 1 102 ? 21.405 38.086 42.885 1.00 76.11 96 ILE A O 1
ATOM 744 N N . LEU A 1 103 ? 23.185 38.722 41.668 1.00 72.80 97 LEU A N 1
ATOM 745 C CA . LEU A 1 103 ? 23.911 39.237 42.817 1.00 65.97 97 LEU A CA 1
ATOM 746 C C . LEU A 1 103 ? 23.200 40.436 43.440 1.00 62.28 97 LEU A C 1
ATOM 747 O O . LEU A 1 103 ? 23.066 40.514 44.655 1.00 61.00 97 LEU A O 1
ATOM 752 N N . PHE A 1 104 ? 22.724 41.361 42.616 1.00 65.97 98 PHE A N 1
ATOM 753 C CA . PHE A 1 104 ? 22.167 42.596 43.154 1.00 69.99 98 PHE A CA 1
ATOM 754 C C . PHE A 1 104 ? 20.831 42.402 43.869 1.00 73.61 98 PHE A C 1
ATOM 755 O O . PHE A 1 104 ? 20.572 43.047 44.886 1.00 68.88 98 PHE A O 1
ATOM 763 N N . ARG A 1 105 ? 19.984 41.521 43.350 1.00 79.86 99 ARG A N 1
ATOM 764 C CA . ARG A 1 105 ? 18.608 41.448 43.835 1.00 84.87 99 ARG A CA 1
ATOM 765 C C . ARG A 1 105 ? 18.297 40.209 44.668 1.00 88.49 99 ARG A C 1
ATOM 766 O O . ARG A 1 105 ? 17.615 40.305 45.686 1.00 107.13 99 ARG A O 1
ATOM 774 N N . GLN A 1 106 ? 18.783 39.047 44.253 1.00 73.27 100 GLN A N 1
ATOM 775 C CA . GLN A 1 106 ? 18.450 37.829 44.984 1.00 77.68 100 GLN A CA 1
ATOM 776 C C . GLN A 1 106 ? 19.312 37.606 46.223 1.00 86.10 100 GLN A C 1
ATOM 777 O O . GLN A 1 106 ? 18.850 37.015 47.200 1.00 79.95 100 GLN A O 1
ATOM 783 N N . ILE A 1 107 ? 20.559 38.064 46.198 1.00 86.04 101 ILE A N 1
ATOM 784 C CA . ILE A 1 107 ? 21.423 37.820 47.344 1.00 85.52 101 ILE A CA 1
ATOM 785 C C . ILE A 1 107 ? 21.841 39.105 48.067 1.00 81.64 101 ILE A C 1
ATOM 786 O O . ILE A 1 107 ? 21.939 39.105 49.286 1.00 86.06 101 ILE A O 1
ATOM 791 N N . TYR A 1 108 ? 22.070 40.198 47.344 1.00 71.67 102 TYR A N 1
ATOM 792 C CA . TYR A 1 108 ? 22.410 41.455 48.014 1.00 62.33 102 TYR A CA 1
ATOM 793 C C . TYR A 1 108 ? 21.194 42.067 48.691 1.00 66.53 102 TYR A C 1
ATOM 794 O O . TYR A 1 108 ? 21.228 42.398 49.878 1.00 64.24 102 TYR A O 1
ATOM 803 N N . THR A 1 109 ? 20.125 42.227 47.919 1.00 69.18 103 THR A N 1
ATOM 804 C CA . THR A 1 109 ? 18.900 42.838 48.412 1.00 67.14 103 THR A CA 1
ATOM 805 C C . THR A 1 109 ? 18.285 42.018 49.542 1.00 66.16 103 THR A C 1
ATOM 806 O O . THR A 1 109 ? 17.886 42.568 50.569 1.00 68.69 103 THR A O 1
ATOM 810 N N . ASP A 1 110 ? 18.228 40.703 49.360 1.00 63.74 104 ASP A N 1
ATOM 811 C CA . ASP A 1 110 ? 17.616 39.824 50.349 1.00 60.12 104 ASP A CA 1
ATOM 812 C C . ASP A 1 110 ? 18.461 39.705 51.615 1.00 73.36 104 ASP A C 1
ATOM 813 O O . ASP A 1 110 ? 17.936 39.407 52.690 1.00 82.17 104 ASP A O 1
ATOM 818 N N . THR A 1 111 ? 19.764 39.943 51.492 1.00 69.32 105 THR A N 1
ATOM 819 C CA . THR A 1 111 ? 20.651 39.897 52.653 1.00 63.50 105 THR A CA 1
ATOM 820 C C . THR A 1 111 ? 20.579 41.201 53.443 1.00 63.61 105 THR A C 1
ATOM 821 O O . THR A 1 111 ? 20.537 41.191 54.675 1.00 64.43 105 THR A O 1
ATOM 825 N N . LYS A 1 112 ? 20.562 42.323 52.730 1.00 60.80 106 LYS A N 1
ATOM 826 C CA . LYS A 1 112 ? 20.425 43.624 53.372 1.00 59.29 106 LYS A CA 1
ATOM 827 C C . LYS A 1 112 ? 19.084 43.721 54.097 1.00 72.01 106 LYS A C 1
ATOM 828 O O . LYS A 1 112 ? 19.018 44.172 55.241 1.00 81.13 106 LYS A O 1
ATOM 834 N N . ALA A 1 113 ? 18.022 43.283 53.426 1.00 65.81 107 ALA A N 1
ATOM 835 C CA . ALA A 1 113 ? 16.680 43.321 53.995 1.00 61.06 107 ALA A CA 1
ATOM 836 C C . ALA A 1 113 ? 16.575 42.441 55.233 1.00 72.39 107 ALA A C 1
ATOM 837 O O . ALA A 1 113 ? 15.967 42.828 56.232 1.00 76.68 107 ALA A O 1
ATOM 839 N N . PHE A 1 114 ? 17.170 41.255 55.160 1.00 68.84 108 PHE A N 1
ATOM 840 C CA . PHE A 1 114 ? 17.134 40.318 56.274 1.00 64.46 108 PHE A CA 1
ATOM 841 C C . PHE A 1 114 ? 17.933 40.849 57.459 1.00 68.02 108 PHE A C 1
ATOM 842 O O . PHE A 1 114 ? 17.542 40.669 58.610 1.00 67.34 108 PHE A O 1
ATOM 850 N N . ALA A 1 115 ? 19.050 41.510 57.171 1.00 67.88 109 ALA A N 1
ATOM 851 C CA . ALA A 1 115 ? 19.891 42.078 58.220 1.00 61.21 109 ALA A CA 1
ATOM 852 C C . ALA A 1 115 ? 19.162 43.187 58.965 1.00 58.28 109 ALA A C 1
ATOM 853 O O . ALA A 1 115 ? 19.277 43.304 60.179 1.00 58.25 109 ALA A O 1
ATOM 855 N N . ALA A 1 116 ? 18.411 44.001 58.230 1.00 64.18 110 ALA A N 1
ATOM 856 C CA . ALA A 1 116 ? 17.656 45.091 58.837 1.00 67.92 110 ALA A CA 1
ATOM 857 C C . ALA A 1 116 ? 16.563 44.546 59.755 1.00 75.47 110 ALA A C 1
ATOM 858 O O . ALA A 1 116 ? 16.208 45.167 60.762 1.00 70.52 110 ALA A O 1
ATOM 860 N N . ASN A 1 117 ? 16.042 43.376 59.402 1.00 75.70 111 ASN A N 1
ATOM 861 C CA . ASN A 1 117 ? 14.994 42.735 60.186 1.00 73.16 111 ASN A CA 1
ATOM 862 C C . ASN A 1 117 ? 15.539 42.076 61.447 1.00 66.64 111 ASN A C 1
ATOM 863 O O . ASN A 1 117 ? 14.876 42.067 62.482 1.00 69.11 111 ASN A O 1
ATOM 868 N N . LEU A 1 118 ? 16.744 41.521 61.357 1.00 63.86 112 LEU A N 1
ATOM 869 C CA . LEU A 1 118 ? 17.419 40.990 62.534 1.00 57.87 112 LEU A CA 1
ATOM 870 C C . LEU A 1 118 ? 17.642 42.109 63.539 1.00 63.34 112 LEU A C 1
ATOM 871 O O . LEU A 1 118 ? 17.372 41.951 64.730 1.00 66.76 112 LEU A O 1
ATOM 876 N N . GLN A 1 119 ? 18.130 43.241 63.040 1.00 59.61 113 GLN A N 1
ATOM 877 C CA . GLN A 1 119 ? 18.363 44.423 63.863 1.00 60.05 113 GLN A CA 1
ATOM 878 C C . GLN A 1 119 ? 17.089 44.877 64.576 1.00 69.08 113 GLN A C 1
ATOM 879 O O . GLN A 1 119 ? 17.122 45.235 65.753 1.00 70.80 113 GLN A O 1
ATOM 885 N N . ALA A 1 120 ? 15.968 44.857 63.862 1.00 68.53 114 ALA A N 1
ATOM 886 C CA . ALA A 1 120 ? 14.697 45.272 64.442 1.00 60.64 114 ALA A CA 1
ATOM 887 C C . ALA A 1 120 ? 14.303 44.358 65.597 1.00 63.19 114 ALA A C 1
ATOM 888 O O . ALA A 1 120 ? 13.890 44.829 66.657 1.00 61.62 114 ALA A O 1
ATOM 890 N N . ARG A 1 121 ? 14.439 43.052 65.393 1.00 64.28 115 ARG A N 1
ATOM 891 C CA . ARG A 1 121 ? 14.093 42.088 66.429 1.00 60.31 115 ARG A CA 1
ATOM 892 C C . ARG A 1 121 ? 15.040 42.213 67.614 1.00 70.73 115 ARG A C 1
ATOM 893 O O . ARG A 1 121 ? 14.615 42.147 68.768 1.00 76.62 115 ARG A O 1
ATOM 901 N N . TYR A 1 122 ? 16.324 42.394 67.322 1.00 72.11 116 TYR A N 1
ATOM 902 C CA . TYR A 1 122 ? 17.328 42.528 68.370 1.00 63.96 116 TYR A CA 1
ATOM 903 C C . TYR A 1 122 ? 17.050 43.735 69.260 1.00 60.32 116 TYR A C 1
ATOM 904 O O . TYR A 1 122 ? 17.185 43.658 70.481 1.00 59.94 116 TYR A O 1
ATOM 913 N N . THR A 1 123 ? 16.673 44.848 68.639 1.00 62.98 117 THR A N 1
ATOM 914 C CA . THR A 1 123 ? 16.359 46.071 69.370 1.00 66.70 117 THR A CA 1
ATOM 915 C C . THR A 1 123 ? 15.198 45.848 70.338 1.00 66.76 117 THR A C 1
ATOM 916 O O . THR A 1 123 ? 15.257 46.262 71.496 1.00 70.29 117 THR A O 1
ATOM 920 N N . THR A 1 124 ? 14.156 45.175 69.860 1.00 55.71 118 THR A N 1
ATOM 921 C CA . THR A 1 124 ? 12.998 44.855 70.686 1.00 61.83 118 THR A CA 1
ATOM 922 C C . THR A 1 124 ? 13.371 43.929 71.844 1.00 68.05 118 THR A C 1
ATOM 923 O O . THR A 1 124 ? 12.957 44.150 72.983 1.00 66.40 118 THR A O 1
ATOM 927 N N . LEU A 1 125 ? 14.160 42.900 71.549 1.00 67.47 119 LEU A N 1
ATOM 928 C CA . LEU A 1 125 ? 14.599 41.947 72.566 1.00 61.43 119 LEU A CA 1
ATOM 929 C C . LEU A 1 125 ? 15.401 42.623 73.669 1.00 66.90 119 LEU A C 1
ATOM 930 O O . LEU A 1 125 ? 15.134 42.419 74.851 1.00 74.29 119 LEU A O 1
ATOM 935 N N . SER A 1 126 ? 16.383 43.427 73.274 1.00 63.24 120 SER A N 1
ATOM 936 C CA . SER A 1 126 ? 17.252 44.103 74.229 1.00 60.32 120 SER A CA 1
ATOM 937 C C . SER A 1 126 ? 16.471 45.027 75.155 1.00 64.74 120 SER A C 1
ATOM 938 O O . SER A 1 126 ? 16.797 45.155 76.335 1.00 69.32 120 SER A O 1
ATOM 941 N N . GLY A 1 127 ? 15.440 45.668 74.616 1.00 66.18 121 GLY A N 1
ATOM 942 C CA . GLY A 1 127 ? 14.585 46.528 75.411 1.00 65.42 121 GLY A CA 1
ATOM 943 C C . GLY A 1 127 ? 13.844 45.725 76.460 1.00 66.08 121 GLY A C 1
ATOM 944 O O . GLY A 1 127 ? 13.797 46.106 77.631 1.00 68.98 121 GLY A O 1
ATOM 945 N N . LYS A 1 128 ? 13.267 44.606 76.031 1.00 62.45 122 LYS A N 1
ATOM 946 C CA . LYS A 1 128 ? 12.560 43.702 76.932 1.00 54.52 122 LYS A CA 1
ATOM 947 C C . LYS A 1 128 ? 13.493 43.159 78.000 1.00 60.32 122 LYS A C 1
ATOM 948 O O . LYS A 1 128 ? 13.109 43.035 79.161 1.00 64.20 122 LYS A O 1
ATOM 954 N N . ILE A 1 129 ? 14.722 42.837 77.608 1.00 57.78 123 ILE A N 1
ATOM 955 C CA . ILE A 1 129 ? 15.707 42.367 78.571 1.00 57.94 123 ILE A CA 1
ATOM 956 C C . ILE A 1 129 ? 15.978 43.454 79.612 1.00 59.98 123 ILE A C 1
ATOM 957 O O . ILE A 1 129 ? 15.723 43.247 80.796 1.00 73.73 123 ILE A O 1
ATOM 962 N N . GLU A 1 130 ? 16.451 44.616 79.161 1.00 55.31 124 GLU A N 1
ATOM 963 C CA . GLU A 1 130 ? 16.789 45.730 80.053 1.00 57.11 124 GLU A CA 1
ATOM 964 C C . GLU A 1 130 ? 15.662 46.062 81.025 1.00 59.59 124 GLU A C 1
ATOM 965 O O . GLU A 1 130 ? 15.906 46.266 82.210 1.00 56.77 124 GLU A O 1
ATOM 967 N N . ARG A 1 131 ? 14.431 46.104 80.524 1.00 62.39 125 ARG A N 1
ATOM 968 C CA . ARG A 1 131 ? 13.278 46.394 81.366 1.00 52.99 125 ARG A CA 1
ATOM 969 C C . ARG A 1 131 ? 13.117 45.359 82.483 1.00 60.57 125 ARG A C 1
ATOM 970 O O . ARG A 1 131 ? 12.815 45.717 83.625 1.00 64.86 125 ARG A O 1
ATOM 972 N N . LEU A 1 132 ? 13.331 44.085 82.163 1.00 57.59 126 LEU A N 1
ATOM 973 C CA . LEU A 1 132 ? 13.131 43.020 83.147 1.00 51.01 126 LEU A CA 1
ATOM 974 C C . LEU A 1 132 ? 14.192 43.012 84.257 1.00 68.02 126 LEU A C 1
ATOM 975 O O . LEU A 1 132 ? 13.848 42.974 85.426 1.00 84.00 126 LEU A O 1
ATOM 980 N N . ARG A 1 133 ? 15.471 43.062 83.905 1.00 69.57 127 ARG A N 1
ATOM 981 C CA . ARG A 1 133 ? 16.521 43.005 84.920 1.00 70.34 127 ARG A CA 1
ATOM 982 C C . ARG A 1 133 ? 16.628 44.315 85.721 1.00 70.52 127 ARG A C 1
ATOM 983 O O . ARG A 1 133 ? 17.234 44.328 86.809 1.00 75.28 127 ARG A O 1
ATOM 999 N N . ASP A 1 135 ? 13.892 45.563 86.838 1.00 75.66 129 ASP A N 1
ATOM 1000 C CA . ASP A 1 135 ? 12.861 45.263 87.824 1.00 68.58 129 ASP A CA 1
ATOM 1001 C C . ASP A 1 135 ? 13.461 44.535 89.026 1.00 65.88 129 ASP A C 1
ATOM 1002 O O . ASP A 1 135 ? 12.997 44.707 90.149 1.00 71.05 129 ASP A O 1
ATOM 1007 N N . LYS A 1 136 ? 14.492 43.728 88.790 1.00 61.55 130 LYS A N 1
ATOM 1008 C CA . LYS A 1 136 ? 15.200 43.069 89.883 1.00 59.94 130 LYS A CA 1
ATOM 1009 C C . LYS A 1 136 ? 16.052 44.074 90.643 1.00 60.22 130 LYS A C 1
ATOM 1010 O O . LYS A 1 136 ? 16.178 44.001 91.865 1.00 70.39 130 LYS A O 1
ATOM 1016 N N . PHE A 1 137 ? 16.640 45.010 89.906 1.00 55.66 131 PHE A N 1
ATOM 1017 C CA . PHE A 1 137 ? 17.511 46.022 90.491 1.00 54.36 131 PHE A CA 1
ATOM 1018 C C . PHE A 1 137 ? 16.735 46.965 91.406 1.00 57.12 131 PHE A C 1
ATOM 1019 O O . PHE A 1 137 ? 17.074 47.121 92.581 1.00 59.34 131 PHE A O 1
ATOM 1027 N N . ASN A 1 138 ? 15.695 47.588 90.857 1.00 54.88 132 ASN A N 1
ATOM 1028 C CA . ASN A 1 138 ? 14.871 48.534 91.602 1.00 55.37 132 ASN A CA 1
ATOM 1029 C C . ASN A 1 138 ? 14.256 47.908 92.849 1.00 60.65 132 ASN A C 1
ATOM 1030 O O . ASN A 1 138 ? 14.200 48.534 93.908 1.00 54.94 132 ASN A O 1
ATOM 1035 N N . LYS A 1 139 ? 13.801 46.668 92.716 1.00 55.43 133 LYS A N 1
ATOM 1036 C CA . LYS A 1 139 ? 13.189 45.964 93.830 1.00 43.18 133 LYS A CA 1
ATOM 1037 C C . LYS A 1 139 ? 14.225 45.585 94.883 1.00 53.17 133 LYS A C 1
ATOM 1038 O O . LYS A 1 139 ? 13.933 45.601 96.080 1.00 62.29 133 LYS A O 1
ATOM 1044 N N . LYS A 1 140 ? 15.433 45.251 94.442 1.00 47.30 134 LYS A N 1
ATOM 1045 C CA . LYS A 1 140 ? 16.508 44.933 95.372 1.00 52.66 134 LYS A CA 1
ATOM 1046 C C . LYS A 1 140 ? 16.950 46.184 96.121 1.00 57.36 134 LYS A C 1
ATOM 1047 O O . LYS A 1 140 ? 17.193 46.143 97.327 1.00 61.07 134 LYS A O 1
ATOM 1053 N N . LYS A 1 141 ? 17.050 47.296 95.400 1.00 58.42 135 LYS A N 1
ATOM 1054 C CA . LYS A 1 141 ? 17.412 48.569 96.011 1.00 56.49 135 LYS A CA 1
ATOM 1055 C C . LYS A 1 141 ? 16.341 48.995 97.004 1.00 59.89 135 LYS A C 1
ATOM 1056 O O . LYS A 1 141 ? 16.644 49.543 98.062 1.00 65.14 135 LYS A O 1
ATOM 1058 N N . GLY A 1 142 ? 15.086 48.726 96.657 1.00 59.17 136 GLY A N 1
ATOM 1059 C CA . GLY A 1 142 ? 13.961 49.056 97.513 1.00 49.71 136 GLY A CA 1
ATOM 1060 C C . GLY A 1 142 ? 13.995 48.333 98.847 1.00 47.85 136 GLY A C 1
ATOM 1061 O O . GLY A 1 142 ? 13.630 48.899 99.873 1.00 45.81 136 GLY A O 1
ATOM 1062 N N . CYS A 1 143 ? 14.433 47.077 98.826 1.00 52.78 137 CYS A N 1
ATOM 1063 C CA . CYS A 1 143 ? 14.548 46.274 100.039 1.00 46.88 137 CYS A CA 1
ATOM 1064 C C . CYS A 1 143 ? 15.605 46.843 100.972 1.00 60.68 137 CYS A C 1
ATOM 1065 O O . CYS A 1 143 ? 15.363 47.031 102.165 1.00 65.56 137 CYS A O 1
ATOM 1068 N N . GLU A 1 144 ? 16.782 47.110 100.417 1.00 65.10 138 GLU A N 1
ATOM 1069 C CA . GLU A 1 144 ? 17.892 47.627 101.200 1.00 60.90 138 GLU A CA 1
ATOM 1070 C C . GLU A 1 144 ? 17.550 48.990 101.790 1.00 58.78 138 GLU A C 1
ATOM 1071 O O . GLU A 1 144 ? 17.874 49.270 102.944 1.00 59.31 138 GLU A O 1
ATOM 1077 N N . VAL A 1 145 ? 16.883 49.825 100.997 1.00 53.71 139 VAL A N 1
ATOM 1078 C CA . VAL A 1 145 ? 16.455 51.145 101.453 1.00 53.67 139 VAL A CA 1
ATOM 1079 C C . VAL A 1 145 ? 15.582 51.044 102.699 1.00 56.35 139 VAL A C 1
ATOM 1080 O O . VAL A 1 145 ? 15.826 51.726 103.697 1.00 69.48 139 VAL A O 1
ATOM 1084 N N . LEU A 1 146 ? 14.576 50.180 102.640 1.00 45.83 140 LEU A N 1
ATOM 1085 C CA . LEU A 1 146 ? 13.641 50.029 103.746 1.00 53.71 140 LEU A CA 1
ATOM 1086 C C . LEU A 1 146 ? 14.268 49.317 104.940 1.00 56.26 140 LEU A C 1
ATOM 1087 O O . LEU A 1 146 ? 13.868 49.550 106.081 1.00 57.91 140 LEU A O 1
ATOM 1092 N N . GLN A 1 147 ? 15.246 48.454 104.679 1.00 55.17 141 GLN A N 1
ATOM 1093 C CA . GLN A 1 147 ? 15.971 47.789 105.758 1.00 55.14 141 GLN A CA 1
ATOM 1094 C C . GLN A 1 147 ? 16.722 48.822 106.590 1.00 60.83 141 GLN A C 1
ATOM 1095 O O . GLN A 1 147 ? 16.834 48.690 107.810 1.00 65.03 141 GLN A O 1
ATOM 1101 N N . LYS A 1 148 ? 17.235 49.853 105.925 1.00 57.84 142 LYS A N 1
ATOM 1102 C CA . LYS A 1 148 ? 17.847 50.971 106.631 1.00 52.30 142 LYS A CA 1
ATOM 1103 C C . LYS A 1 148 ? 16.793 51.668 107.483 1.00 55.34 142 LYS A C 1
ATOM 1104 O O . LYS A 1 148 ? 16.995 51.880 108.676 1.00 60.60 142 LYS A O 1
ATOM 1106 N N . LYS A 1 149 ? 15.662 52.003 106.865 1.00 57.56 143 LYS A N 1
ATOM 1107 C CA . LYS A 1 149 ? 14.567 52.680 107.556 1.00 52.61 143 LYS A CA 1
ATOM 1108 C C . LYS A 1 149 ? 14.068 51.886 108.754 1.00 51.26 143 LYS A C 1
ATOM 1109 O O . LYS A 1 149 ? 13.759 52.458 109.799 1.00 55.92 143 LYS A O 1
ATOM 1115 N N . LEU A 1 150 ? 13.987 50.568 108.598 1.00 44.05 144 LEU A N 1
ATOM 1116 C CA . LEU A 1 150 ? 13.544 49.698 109.684 1.00 47.53 144 LEU A CA 1
ATOM 1117 C C . LEU A 1 150 ? 14.520 49.724 110.860 1.00 52.57 144 LEU A C 1
ATOM 1118 O O . LEU A 1 150 ? 14.109 49.857 112.011 1.00 58.88 144 LEU A O 1
ATOM 1123 N N . GLN A 1 151 ? 15.811 49.595 110.564 1.00 57.72 145 GLN A N 1
ATOM 1124 C CA . GLN A 1 151 ? 16.843 49.634 111.596 1.00 50.07 145 GLN A CA 1
ATOM 1125 C C . GLN A 1 151 ? 16.868 50.991 112.295 1.00 55.96 145 GLN A C 1
ATOM 1126 O O . GLN A 1 151 ? 17.006 51.064 113.518 1.00 57.84 145 GLN A O 1
ATOM 1128 N N . ASP A 1 152 ? 16.735 52.059 111.513 1.00 53.19 146 ASP A N 1
ATOM 1129 C CA . ASP A 1 152 ? 16.670 53.412 112.061 1.00 59.25 146 ASP A CA 1
ATOM 1130 C C . ASP A 1 152 ? 15.508 53.553 113.033 1.00 60.27 146 ASP A C 1
ATOM 1131 O O . ASP A 1 152 ? 15.684 54.010 114.163 1.00 66.13 146 ASP A O 1
ATOM 1136 N N . ALA A 1 153 ? 14.322 53.153 112.582 1.00 59.76 147 ALA A N 1
ATOM 1137 C CA . ALA A 1 153 ? 13.113 53.247 113.392 1.00 57.72 147 ALA A CA 1
ATOM 1138 C C .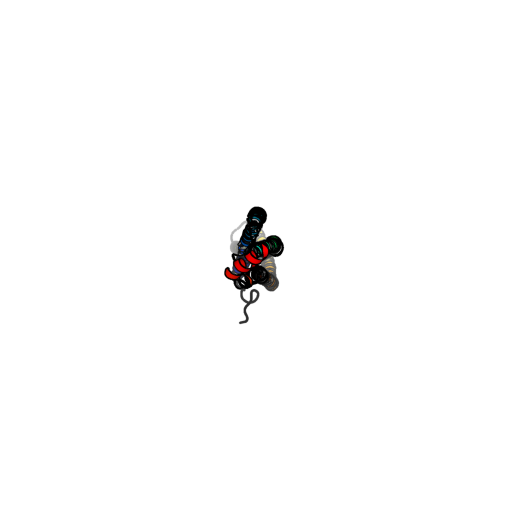 ALA A 1 153 ? 13.226 52.403 114.655 1.00 55.18 147 ALA A C 1
ATOM 1139 O O . ALA A 1 153 ? 12.784 52.819 115.725 1.00 55.59 147 ALA A O 1
ATOM 1141 N N . GLN A 1 154 ? 13.822 51.222 114.526 1.00 50.04 148 GLN A N 1
ATOM 1142 C CA . GLN A 1 154 ? 14.027 50.337 115.670 1.00 48.54 148 GLN A CA 1
ATOM 1143 C C . GLN A 1 154 ? 14.999 50.941 116.677 1.00 49.65 148 GLN A C 1
ATOM 1144 O O . GLN A 1 154 ? 14.854 50.751 117.884 1.00 49.20 148 GLN A O 1
ATOM 1150 N N . ILE A 1 155 ? 15.988 51.670 116.173 1.00 53.52 149 ILE A N 1
ATOM 1151 C CA . ILE A 1 155 ? 16.983 52.298 117.033 1.00 49.80 149 ILE A CA 1
ATOM 1152 C C . ILE A 1 155 ? 16.386 53.497 117.760 1.00 51.26 149 ILE A C 1
ATOM 1153 O O . ILE A 1 155 ? 16.628 53.690 118.952 1.00 61.70 149 ILE A O 1
ATOM 1158 N N . ARG A 1 156 ? 15.591 54.293 117.052 1.00 48.82 150 ARG A N 1
ATOM 1159 C CA . ARG A 1 156 ? 14.976 55.466 117.666 1.00 50.92 150 ARG A CA 1
ATOM 1160 C C . ARG A 1 156 ? 13.916 55.050 118.685 1.00 55.36 150 ARG A C 1
ATOM 1161 O O . ARG A 1 156 ? 13.654 55.770 119.650 1.00 65.48 150 ARG A O 1
ATOM 1169 N N . PHE A 1 157 ? 13.319 53.880 118.485 1.00 48.18 151 PHE A N 1
ATOM 1170 C CA . PHE A 1 157 ? 12.375 53.348 119.460 1.00 52.36 151 PHE A CA 1
ATOM 1171 C C . PHE A 1 157 ? 13.081 52.945 120.752 1.00 52.55 151 PHE A C 1
ATOM 1172 O O . PHE A 1 157 ? 12.624 53.284 121.839 1.00 52.06 151 PHE A O 1
ATOM 1180 N N . ARG A 1 158 ? 14.192 52.221 120.628 1.00 54.76 152 ARG A N 1
ATOM 1181 C CA . ARG A 1 158 ? 14.943 51.766 121.797 1.00 48.98 152 ARG A CA 1
ATOM 1182 C C . ARG A 1 158 ? 15.535 52.945 122.560 1.00 53.36 152 ARG A C 1
ATOM 1183 O O . ARG A 1 158 ? 15.641 52.911 123.788 1.00 54.42 152 ARG A O 1
ATOM 1185 N N . ASP A 1 159 ? 15.919 53.988 121.831 1.00 53.15 153 ASP A N 1
ATOM 1186 C CA . ASP A 1 159 ? 16.443 55.197 122.457 1.00 54.56 153 ASP A CA 1
ATOM 1187 C C . ASP A 1 159 ? 15.377 55.895 123.289 1.00 60.32 153 ASP A C 1
ATOM 1188 O O . ASP A 1 159 ? 15.643 56.356 124.396 1.00 60.37 153 ASP A O 1
ATOM 1193 N N . LEU A 1 160 ? 14.168 55.970 122.746 1.00 66.10 154 LEU A N 1
ATOM 1194 C CA . LEU A 1 160 ? 13.072 56.660 123.413 1.00 55.08 154 LEU A CA 1
ATOM 1195 C C . LEU A 1 160 ? 12.613 55.943 124.680 1.00 61.07 154 LEU A C 1
ATOM 1196 O O . LEU A 1 160 ? 12.236 56.587 125.662 1.00 59.18 154 LEU A O 1
ATOM 1201 N N . GLN A 1 161 ? 12.639 54.614 124.668 1.00 58.60 155 GLN A N 1
ATOM 1202 C CA . GLN A 1 161 ? 12.190 53.873 125.839 1.00 59.05 155 GLN A CA 1
ATOM 1203 C C . GLN A 1 161 ? 13.264 53.860 126.920 1.00 64.99 155 GLN A C 1
ATOM 1204 O O . GLN A 1 161 ? 12.955 53.761 128.106 1.00 68.46 155 GLN A O 1
ATOM 1210 N N . LEU A 1 162 ? 14.522 53.977 126.511 1.00 66.31 156 LEU A N 1
ATOM 1211 C CA . LEU A 1 162 ? 15.613 54.110 127.467 1.00 67.46 156 LEU A CA 1
ATOM 1212 C C . LEU A 1 162 ? 15.568 55.500 128.090 1.00 69.01 156 LEU A C 1
ATOM 1213 O O . LEU A 1 162 ? 16.089 55.736 129.184 1.00 74.59 156 LEU A O 1
ATOM 1218 N N . ASN A 1 163 ? 14.921 56.413 127.378 1.00 63.69 157 ASN A N 1
ATOM 1219 C CA . ASN A 1 163 ? 14.848 57.810 127.774 1.00 65.54 157 ASN A CA 1
ATOM 1220 C C . ASN A 1 163 ? 13.653 58.101 128.679 1.00 66.69 157 ASN A C 1
ATOM 1221 O O . ASN A 1 163 ? 13.550 59.178 129.268 1.00 60.49 157 ASN A O 1
ATOM 1226 N N . GLU A 1 164 ? 12.763 57.121 128.793 1.00 70.82 158 GLU A N 1
ATOM 1227 C CA . GLU A 1 164 ? 11.472 57.311 129.444 1.00 71.67 158 GLU A CA 1
ATOM 1228 C C . GLU A 1 164 ? 11.599 57.738 130.904 1.00 68.58 158 GLU A C 1
ATOM 1229 O O . GLU A 1 164 ? 10.746 58.460 131.421 1.00 68.00 158 GLU A O 1
ATOM 1235 N N . ASN A 1 165 ? 12.675 57.312 131.558 1.00 66.68 159 ASN A N 1
ATOM 1236 C CA . ASN A 1 165 ? 12.854 57.574 132.982 1.00 66.44 159 ASN A CA 1
ATOM 1237 C C . ASN A 1 165 ? 13.439 58.946 133.302 1.00 65.91 159 ASN A C 1
ATOM 1238 O O . ASN A 1 165 ? 13.426 59.375 134.458 1.00 76.07 159 ASN A O 1
ATOM 1243 N N . ASN A 1 166 ? 13.950 59.632 132.286 1.00 51.00 160 ASN A N 1
ATOM 1244 C CA . ASN A 1 166 ? 14.573 60.936 132.492 1.00 50.25 160 ASN A CA 1
ATOM 1245 C C . ASN A 1 166 ? 13.601 62.087 132.257 1.00 47.86 160 ASN A C 1
ATOM 1246 O O . ASN A 1 166 ? 14.009 63.243 132.146 1.00 53.38 160 ASN A O 1
ATOM 1259 N N . ILE A 1 168 ? 10.735 64.676 133.289 1.00 61.83 162 ILE A N 1
ATOM 1260 C CA . ILE A 1 168 ? 10.341 65.345 134.522 1.00 75.65 162 ILE A CA 1
ATOM 1261 C C . ILE A 1 168 ? 8.898 65.852 134.489 1.00 81.84 162 ILE A C 1
ATOM 1262 O O . ILE A 1 168 ? 8.053 65.387 135.257 1.00 83.72 162 ILE A O 1
ATOM 1267 N N . GLY A 1 169 ? 8.618 66.802 133.602 1.00 82.99 163 GLY A N 1
ATOM 1268 C CA . GLY A 1 169 ? 7.297 67.402 133.522 1.00 84.11 163 GLY A CA 1
ATOM 1269 C C . GLY A 1 169 ? 6.224 66.463 133.003 1.00 81.93 163 GLY A C 1
ATOM 1270 O O . GLY A 1 169 ? 6.523 65.390 132.487 1.00 87.18 163 GLY A O 1
ATOM 1271 N N . ALA A 1 170 ? 4.966 66.867 133.144 1.00 77.24 164 ALA A N 1
ATOM 1272 C CA . ALA A 1 170 ? 3.855 66.087 132.611 1.00 70.90 164 ALA A CA 1
ATOM 1273 C C . ALA A 1 170 ? 3.794 66.234 131.093 1.00 74.58 164 ALA A C 1
ATOM 1274 O O . ALA A 1 170 ? 3.369 65.320 130.383 1.00 64.51 164 ALA A O 1
ATOM 1276 N N . LYS A 1 171 ? 4.222 67.394 130.604 1.00 78.12 165 LYS A N 1
ATOM 1277 C CA . LYS A 1 171 ? 4.291 67.644 129.171 1.00 77.51 165 LYS A CA 1
ATOM 1278 C C . LYS A 1 171 ? 5.498 66.934 128.573 1.00 81.80 165 LYS A C 1
ATOM 1279 O O . LYS A 1 171 ? 5.467 66.490 127.427 1.00 86.90 165 LYS A O 1
ATOM 1281 N N . ARG A 1 172 ? 6.562 66.829 129.362 1.00 78.74 166 ARG A N 1
ATOM 1282 C CA . ARG A 1 172 ? 7.768 66.134 128.936 1.00 68.90 166 ARG A CA 1
ATOM 1283 C C . ARG A 1 172 ? 7.533 64.626 128.879 1.00 65.63 166 ARG A C 1
ATOM 1284 O O . ARG A 1 172 ? 8.002 63.951 127.963 1.00 63.22 166 ARG A O 1
ATOM 1286 N N . VAL A 1 173 ? 6.807 64.103 129.865 1.00 63.82 167 VAL A N 1
ATOM 1287 C CA . VAL A 1 173 ? 6.468 62.683 129.908 1.00 60.32 167 VAL A CA 1
ATOM 1288 C C . VAL A 1 173 ? 5.569 62.299 128.735 1.00 55.10 167 VAL A C 1
ATOM 1289 O O . VAL A 1 173 ? 5.848 61.340 128.012 1.00 54.18 167 VAL A O 1
ATOM 1293 N N . GLU A 1 174 ? 4.492 63.057 128.555 1.00 53.94 168 GLU A N 1
ATOM 1294 C CA . GLU A 1 174 ? 3.518 62.788 127.503 1.00 57.63 168 GLU A CA 1
ATOM 1295 C C . GLU A 1 174 ? 4.165 62.826 126.122 1.00 57.53 168 GLU A C 1
ATOM 1296 O O . GLU A 1 174 ? 3.927 61.950 125.286 1.00 47.85 168 GLU A O 1
ATOM 1302 N N . HIS A 1 175 ? 4.990 63.843 125.896 1.00 57.02 169 HIS A N 1
ATOM 1303 C CA . HIS A 1 175 ? 5.684 64.011 124.627 1.00 57.04 169 HIS A CA 1
ATOM 1304 C C . HIS A 1 175 ? 6.541 62.801 124.272 1.00 59.90 169 HIS A C 1
ATOM 1305 O O . HIS A 1 175 ? 6.635 62.414 123.106 1.00 60.77 169 HIS A O 1
ATOM 1312 N N . ASN A 1 176 ? 7.165 62.208 125.283 1.00 54.92 170 ASN A N 1
ATOM 1313 C CA . ASN A 1 176 ? 8.027 61.051 125.077 1.00 44.29 170 ASN A CA 1
ATOM 1314 C C . ASN A 1 176 ? 7.211 59.780 124.881 1.00 44.50 170 ASN A C 1
ATOM 1315 O O . ASN A 1 176 ? 7.622 58.877 124.153 1.00 52.95 170 ASN A O 1
ATOM 1320 N N . LYS A 1 177 ? 6.055 59.709 125.534 1.00 44.92 171 LYS A N 1
ATOM 1321 C CA . LYS A 1 177 ? 5.169 58.563 125.373 1.00 43.78 171 LYS A CA 1
ATOM 1322 C C . LYS A 1 177 ? 4.567 58.561 123.968 1.00 43.22 171 LYS A C 1
ATOM 1323 O O . LYS A 1 177 ? 4.336 57.501 123.387 1.00 43.46 171 LYS A O 1
ATOM 1325 N N . ARG A 1 178 ? 4.321 59.752 123.426 1.00 42.14 172 ARG A N 1
ATOM 1326 C CA . ARG A 1 178 ? 3.807 59.891 122.063 1.00 45.65 172 ARG A CA 1
ATOM 1327 C C . ARG A 1 178 ? 4.835 59.422 121.047 1.00 50.24 172 ARG A C 1
ATOM 1328 O O . ARG A 1 178 ? 4.526 58.647 120.138 1.00 48.25 172 ARG A O 1
ATOM 1336 N N . GLU A 1 179 ? 6.058 59.915 121.207 1.00 48.41 173 GLU A N 1
ATOM 1337 C CA . GLU A 1 179 ? 7.171 59.525 120.355 1.00 47.08 173 GLU A CA 1
ATOM 1338 C C . GLU A 1 179 ? 7.410 58.024 120.422 1.00 48.58 173 GLU A C 1
ATOM 1339 O O . GLU A 1 179 ? 7.752 57.393 119.423 1.00 52.88 173 GLU A O 1
ATOM 1345 N N . LEU A 1 180 ? 7.217 57.456 121.606 1.00 49.96 174 LEU A N 1
ATOM 1346 C CA . LEU A 1 180 ? 7.404 56.029 121.804 1.00 47.62 174 LEU A CA 1
ATOM 1347 C C . LEU A 1 180 ? 6.484 55.223 120.890 1.00 45.53 174 LEU A C 1
ATOM 1348 O O . LEU A 1 180 ? 6.937 54.330 120.179 1.00 50.28 174 LEU A O 1
ATOM 1353 N N . LEU A 1 181 ? 5.195 55.550 120.897 1.00 42.99 175 LEU A N 1
ATOM 1354 C CA . LEU A 1 181 ? 4.216 54.786 120.132 1.00 47.65 175 LEU A CA 1
ATOM 1355 C C . LEU A 1 181 ? 4.327 55.110 118.637 1.00 43.12 175 LEU A C 1
ATOM 1356 O O . LEU A 1 181 ? 4.109 54.243 117.789 1.00 34.45 175 LEU A O 1
ATOM 1361 N N . LYS A 1 182 ? 4.668 56.357 118.318 1.00 38.87 176 LYS A N 1
ATOM 1362 C CA . LYS A 1 182 ? 4.852 56.761 116.930 1.00 41.04 176 LYS A CA 1
ATOM 1363 C C . LYS A 1 182 ? 5.922 55.912 116.257 1.00 52.84 176 LYS A C 1
ATOM 1364 O O . LYS A 1 182 ? 5.759 55.479 115.114 1.00 59.83 176 LYS A O 1
ATOM 1370 N N . TRP A 1 183 ? 7.013 55.667 116.978 1.00 44.57 177 TRP A N 1
ATOM 1371 C CA . TRP A 1 183 ? 8.129 54.908 116.427 1.00 43.85 177 TRP A CA 1
ATOM 1372 C C . TRP A 1 183 ? 7.998 53.419 116.712 1.00 44.92 177 TRP A C 1
ATOM 1373 O O . TRP A 1 183 ? 8.719 52.601 116.138 1.00 47.11 177 TRP A O 1
ATOM 1384 N N . GLU A 1 184 ? 7.072 53.073 117.597 1.00 48.00 178 GLU A N 1
ATOM 1385 C CA . GLU A 1 184 ? 6.637 51.692 117.735 1.00 55.30 178 GLU A CA 1
ATOM 1386 C C . GLU A 1 184 ? 5.833 51.334 116.490 1.00 59.90 178 GLU A C 1
ATOM 1387 O O . GLU A 1 184 ? 6.020 50.275 115.892 1.00 63.82 178 GLU A O 1
ATOM 1393 N N . SER A 1 185 ? 4.950 52.247 116.097 1.00 55.17 179 SER A N 1
ATOM 1394 C CA . SER A 1 185 ? 4.123 52.074 114.912 1.00 55.63 179 SER A CA 1
ATOM 1395 C C . SER A 1 185 ? 4.984 51.986 113.662 1.00 57.65 179 SER A C 1
ATOM 1396 O O . SER A 1 185 ? 4.802 51.094 112.833 1.00 48.17 179 SER A O 1
ATOM 1399 N N . ASN A 1 186 ? 5.922 52.920 113.538 1.00 56.02 180 ASN A N 1
ATOM 1400 C CA . ASN A 1 186 ? 6.828 52.964 112.398 1.00 45.10 180 ASN A CA 1
ATOM 1401 C C . ASN A 1 186 ? 7.624 51.672 112.250 1.00 52.26 180 ASN A C 1
ATOM 1402 O O . ASN A 1 186 ? 7.746 51.134 111.151 1.00 57.41 180 ASN A O 1
ATOM 1407 N N . SER A 1 187 ? 8.153 51.170 113.361 1.00 53.07 181 SER A N 1
ATOM 1408 C CA . SER A 1 187 ? 8.908 49.922 113.344 1.00 52.58 181 SER A CA 1
ATOM 1409 C C . SER A 1 187 ? 8.046 48.757 112.871 1.00 48.63 181 SER A C 1
ATOM 1410 O O . SER A 1 187 ? 8.511 47.896 112.128 1.00 57.20 181 SER A O 1
ATOM 1413 N N . GLN A 1 188 ? 6.790 48.738 113.306 1.00 51.81 182 GLN A N 1
ATOM 1414 C CA . GLN A 1 188 ? 5.869 47.663 112.953 1.00 52.37 182 GLN A CA 1
ATOM 1415 C C . GLN A 1 188 ? 5.496 47.703 111.478 1.00 49.21 182 GLN A C 1
ATOM 1416 O O . GLN A 1 188 ? 5.489 46.672 110.806 1.00 52.85 182 GLN A O 1
ATOM 1422 N N . GLU A 1 189 ? 5.186 48.896 110.978 1.00 48.15 183 GLU A N 1
ATOM 1423 C CA . GLU A 1 189 ? 4.784 49.052 109.586 1.00 55.93 183 GLU A CA 1
ATOM 1424 C C . GLU A 1 189 ? 5.947 48.812 108.636 1.00 55.44 183 GLU A C 1
ATOM 1425 O O . GLU A 1 189 ? 5.789 48.151 107.610 1.00 54.75 183 GLU A O 1
ATOM 1431 N N . TYR A 1 190 ? 7.112 49.355 108.975 1.00 54.11 184 TYR A N 1
ATOM 1432 C CA . TYR A 1 190 ? 8.304 49.174 108.155 1.00 49.35 184 TYR A CA 1
ATOM 1433 C C . TYR A 1 190 ? 8.653 47.699 108.022 1.00 56.60 184 TYR A C 1
ATOM 1434 O O . TYR A 1 190 ? 9.054 47.242 106.950 1.00 56.30 184 TYR A O 1
ATOM 1443 N N . LYS A 1 191 ? 8.487 46.958 109.113 1.00 50.46 185 LYS A N 1
ATOM 1444 C CA . LYS A 1 191 ? 8.759 45.526 109.112 1.00 50.86 185 LYS A CA 1
ATOM 1445 C C . LYS A 1 191 ? 7.842 44.811 108.128 1.00 54.60 185 LYS A C 1
ATOM 1446 O O . LYS A 1 191 ? 8.276 43.935 107.383 1.00 60.19 185 LYS A O 1
ATOM 1452 N N . VAL A 1 192 ? 6.569 45.189 108.129 1.00 55.83 186 VAL A N 1
ATOM 1453 C CA . VAL A 1 192 ? 5.606 44.587 107.220 1.00 57.54 186 VAL A CA 1
ATOM 1454 C C . VAL A 1 192 ? 5.872 45.034 105.783 1.00 54.21 186 VAL A C 1
ATOM 1455 O O . VAL A 1 192 ? 5.882 44.214 104.866 1.00 49.88 186 VAL A O 1
ATOM 1459 N N . GLN A 1 193 ? 6.109 46.330 105.597 1.00 51.72 187 GLN A N 1
ATOM 1460 C CA . GLN A 1 193 ? 6.429 46.870 104.278 1.00 49.78 187 GLN A CA 1
ATOM 1461 C C . GLN A 1 193 ? 7.687 46.224 103.698 1.00 58.09 187 GLN A C 1
ATOM 1462 O O . GLN A 1 193 ? 7.847 46.151 102.482 1.00 61.26 187 GLN A O 1
ATOM 1468 N N . LEU A 1 194 ? 8.573 45.754 104.572 1.00 58.90 188 LEU A N 1
ATOM 1469 C CA . LEU A 1 194 ? 9.807 45.107 104.140 1.00 49.85 188 LEU A CA 1
ATOM 1470 C C . LEU A 1 194 ? 9.581 43.646 103.776 1.00 52.69 188 LEU A C 1
ATOM 1471 O O . LEU A 1 194 ? 10.175 43.136 102.827 1.00 63.81 188 LEU A O 1
ATOM 1476 N N . ASP A 1 195 ? 8.722 42.973 104.533 1.00 49.95 189 ASP A N 1
ATOM 1477 C CA . ASP A 1 195 ? 8.427 41.570 104.269 1.00 53.24 189 ASP A CA 1
ATOM 1478 C C . ASP A 1 195 ? 7.755 41.400 102.913 1.00 51.42 189 ASP A C 1
ATOM 1479 O O . ASP A 1 195 ? 8.081 40.478 102.167 1.00 48.96 189 ASP A O 1
ATOM 1484 N N . VAL A 1 196 ? 6.821 42.294 102.597 1.00 51.05 190 VAL A N 1
ATOM 1485 C CA . VAL A 1 196 ? 6.098 42.210 101.335 1.00 56.46 190 VAL A CA 1
ATOM 1486 C C . VAL A 1 196 ? 7.017 42.548 100.159 1.00 63.11 190 VAL A C 1
ATOM 1487 O O . VAL A 1 196 ? 7.001 41.865 99.132 1.00 58.49 190 VAL A O 1
ATOM 1491 N N . LEU A 1 197 ? 7.837 43.581 100.323 1.00 61.26 191 LEU A N 1
ATOM 1492 C CA . LEU A 1 197 ? 8.761 43.986 99.274 1.00 54.88 191 LEU A CA 1
ATOM 1493 C C . LEU A 1 197 ? 9.843 42.931 99.082 1.00 60.79 191 LEU A C 1
ATOM 1494 O O . LEU A 1 197 ? 10.398 42.793 97.990 1.00 66.20 191 LEU A O 1
ATOM 1499 N N . LYS A 1 198 ? 10.140 42.183 100.141 1.00 57.42 192 LYS A N 1
ATOM 1500 C CA . LYS A 1 198 ? 11.049 41.053 100.018 1.00 52.32 192 LYS A CA 1
ATOM 1501 C C . LYS A 1 198 ? 10.424 40.011 99.106 1.00 52.02 192 LYS A C 1
ATOM 1502 O O . LYS A 1 198 ? 11.077 39.513 98.195 1.00 57.78 192 LYS A O 1
ATOM 1508 N N . GLN A 1 199 ? 9.151 39.702 99.330 1.00 50.07 193 GLN A N 1
ATOM 1509 C CA . GLN A 1 199 ? 8.497 38.662 98.543 1.00 58.49 193 GLN A CA 1
ATOM 1510 C C . GLN A 1 199 ? 8.269 39.103 97.095 1.00 59.68 193 GLN A C 1
ATOM 1511 O O . GLN A 1 199 ? 8.287 38.280 96.181 1.00 55.06 193 GLN A O 1
ATOM 1517 N N . GLU A 1 200 ? 8.073 40.402 96.886 1.00 58.61 194 GLU A N 1
ATOM 1518 C CA . GLU A 1 200 ? 7.961 40.945 95.533 1.00 50.48 194 GLU A CA 1
ATOM 1519 C C . GLU A 1 200 ? 9.256 40.733 94.761 1.00 60.33 194 GLU A C 1
ATOM 1520 O O . GLU A 1 200 ? 9.247 40.482 93.557 1.00 69.04 194 GLU A O 1
ATOM 1526 N N . TYR A 1 201 ? 10.368 40.838 95.478 1.00 58.52 195 TYR A N 1
ATOM 1527 C CA . TYR A 1 201 ? 11.695 40.680 94.901 1.00 56.90 195 TYR A CA 1
ATOM 1528 C C . TYR A 1 201 ? 11.985 39.227 94.531 1.00 58.99 195 TYR A C 1
ATOM 1529 O O . TYR A 1 201 ? 12.498 38.950 93.448 1.00 68.92 195 TYR A O 1
ATOM 1538 N N . LYS A 1 202 ? 11.651 38.302 95.426 1.00 55.37 196 LYS A N 1
ATOM 1539 C CA . LYS A 1 202 ? 11.826 36.877 95.151 1.00 56.32 196 LYS A CA 1
ATOM 1540 C C . LYS A 1 202 ? 10.915 36.421 94.015 1.00 56.31 196 LYS A C 1
ATOM 1541 O O . LYS A 1 202 ? 11.265 35.517 93.259 1.00 61.27 196 LYS A O 1
ATOM 1547 N N . ALA A 1 203 ? 9.749 37.050 93.893 1.00 48.50 197 ALA A N 1
ATOM 1548 C CA . ALA A 1 203 ? 8.856 36.781 92.772 1.00 42.78 197 ALA A CA 1
ATOM 1549 C C . ALA A 1 203 ? 9.488 37.271 91.474 1.00 52.79 197 ALA A C 1
ATOM 1550 O O . ALA A 1 203 ? 9.452 36.586 90.452 1.00 49.41 197 ALA A O 1
ATOM 1552 N N . SER A 1 204 ? 10.072 38.464 91.530 1.00 57.61 198 SER A N 1
ATOM 1553 C CA . SER A 1 204 ? 10.723 39.061 90.372 1.00 55.91 198 SER A CA 1
ATOM 1554 C C . SER A 1 204 ? 11.960 38.268 89.964 1.00 64.48 198 SER A C 1
ATOM 1555 O O . SER A 1 204 ? 12.304 38.203 88.783 1.00 73.04 198 SER A O 1
ATOM 1558 N N . GLN A 1 205 ? 12.628 37.673 90.947 1.00 61.64 199 GLN A N 1
ATOM 1559 C CA . GLN A 1 205 ? 13.762 36.798 90.674 1.00 57.20 199 GLN A CA 1
ATOM 1560 C C . GLN A 1 205 ? 13.285 35.548 89.945 1.00 55.80 199 GLN A C 1
ATOM 1561 O O . GLN A 1 205 ? 13.951 35.051 89.036 1.00 62.01 199 GLN A O 1
ATOM 1567 N N . LYS A 1 206 ? 12.122 35.048 90.350 1.00 56.65 200 LYS A N 1
ATOM 1568 C CA . LYS A 1 206 ? 11.566 33.830 89.774 1.00 58.21 200 LYS A CA 1
ATOM 1569 C C . LYS A 1 206 ? 11.044 34.076 88.363 1.00 55.58 200 LYS A C 1
ATOM 1570 O O . LYS A 1 206 ? 11.122 33.200 87.502 1.00 57.82 200 LYS A O 1
ATOM 1572 N N . PHE A 1 207 ? 10.515 35.274 88.135 1.00 50.15 201 PHE A N 1
ATOM 1573 C CA . PHE A 1 207 ? 9.983 35.643 86.831 1.00 49.23 201 PHE A CA 1
ATOM 1574 C C . PHE A 1 207 ? 11.100 35.812 85.809 1.00 52.44 201 PHE A C 1
ATOM 1575 O O . PHE A 1 207 ? 10.936 35.468 84.636 1.00 50.53 201 PHE A O 1
ATOM 1583 N N . TRP A 1 208 ? 12.234 36.344 86.256 1.00 46.49 202 TRP A N 1
ATOM 1584 C CA . TRP A 1 208 ? 13.386 36.526 85.379 1.00 49.18 202 TRP A CA 1
ATOM 1585 C C . TRP A 1 208 ? 13.919 35.187 84.895 1.00 56.19 202 TRP A C 1
ATOM 1586 O O . TRP A 1 208 ? 14.229 35.021 83.715 1.00 67.64 202 TRP A O 1
ATOM 1597 N N . ILE A 1 209 ? 14.026 34.239 85.818 1.00 49.61 203 ILE A N 1
ATOM 1598 C CA . ILE A 1 209 ? 14.463 32.889 85.491 1.00 52.81 203 ILE A CA 1
ATOM 1599 C C . ILE A 1 209 ? 13.513 32.264 84.476 1.00 57.98 203 ILE A C 1
ATOM 1600 O O . ILE A 1 209 ? 13.944 31.659 83.494 1.00 54.28 203 ILE A O 1
ATOM 1605 N N . HIS A 1 210 ? 12.217 32.436 84.713 1.00 67.07 204 HIS A N 1
ATOM 1606 C CA . HIS A 1 210 ? 11.191 31.966 83.794 1.00 66.85 204 HIS A CA 1
ATOM 1607 C C . HIS A 1 210 ? 11.349 32.621 82.421 1.00 69.16 204 HIS A C 1
ATOM 1608 O O . HIS A 1 210 ? 11.289 31.947 81.392 1.00 68.09 204 HIS A O 1
ATOM 1615 N N . GLU A 1 211 ? 11.571 33.932 82.412 1.00 62.82 205 GLU A N 1
ATOM 1616 C CA . GLU A 1 211 ? 11.689 34.676 81.162 1.00 53.54 205 GLU A CA 1
ATOM 1617 C C . GLU A 1 211 ? 13.002 34.408 80.439 1.00 64.58 205 GLU A C 1
ATOM 1618 O O . GLU A 1 211 ? 13.006 34.154 79.235 1.00 78.67 205 GLU A O 1
ATOM 1624 N N . TRP A 1 212 ? 14.115 34.466 81.166 1.00 63.12 206 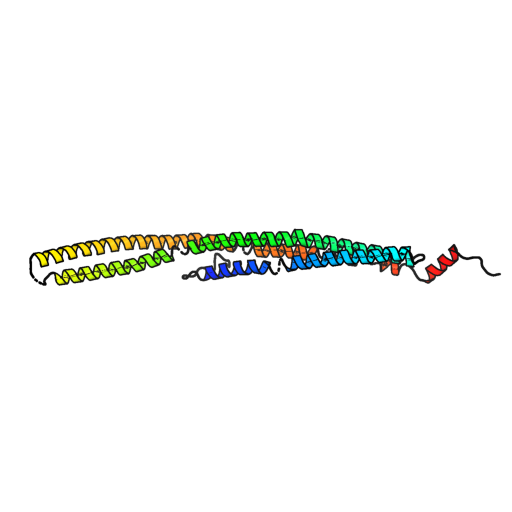TRP A N 1
ATOM 1625 C CA . TRP A 1 212 ? 15.431 34.295 80.547 1.00 60.56 206 TRP A CA 1
ATOM 1626 C C . TRP A 1 212 ? 15.601 32.910 79.929 1.00 62.29 206 TRP A C 1
ATOM 1627 O O . TRP A 1 212 ? 16.373 32.731 78.989 1.00 68.10 206 TRP A O 1
ATOM 1638 N N . ALA A 1 213 ? 14.876 31.932 80.460 1.00 63.16 207 ALA A N 1
ATOM 1639 C CA . ALA A 1 213 ? 14.888 30.588 79.901 1.00 63.77 207 ALA A CA 1
ATOM 1640 C C . ALA A 1 213 ? 14.305 30.605 78.494 1.00 65.43 207 ALA A C 1
ATOM 1641 O O . ALA A 1 213 ? 14.648 29.771 77.655 1.00 70.11 207 ALA A O 1
ATOM 1643 N N . GLN A 1 214 ? 13.424 31.570 78.248 1.00 61.94 208 GLN A N 1
ATOM 1644 C CA . GLN A 1 214 ? 12.747 31.702 76.967 1.00 64.75 208 GLN A CA 1
ATOM 1645 C C . GLN A 1 214 ? 13.466 32.668 76.034 1.00 64.38 208 GLN A C 1
ATOM 1646 O O . GLN A 1 214 ? 13.586 32.412 74.837 1.00 58.16 208 GLN A O 1
ATOM 1652 N N . LEU A 1 215 ? 13.939 33.780 76.583 1.00 65.77 209 LEU A N 1
ATOM 1653 C CA . LEU A 1 215 ? 14.518 34.835 75.759 1.00 70.42 209 LEU A CA 1
ATOM 1654 C C . LEU A 1 215 ? 15.921 34.479 75.272 1.00 71.04 209 LEU A C 1
ATOM 1655 O O . LEU A 1 215 ? 16.368 34.971 74.236 1.00 69.55 209 LEU A O 1
ATOM 1660 N N . SER A 1 216 ? 16.611 33.616 76.010 1.00 68.14 210 SER A N 1
ATOM 1661 C CA . SER A 1 216 ? 17.904 33.117 75.562 1.00 61.29 210 SER A CA 1
ATOM 1662 C C . SER A 1 216 ? 17.704 32.173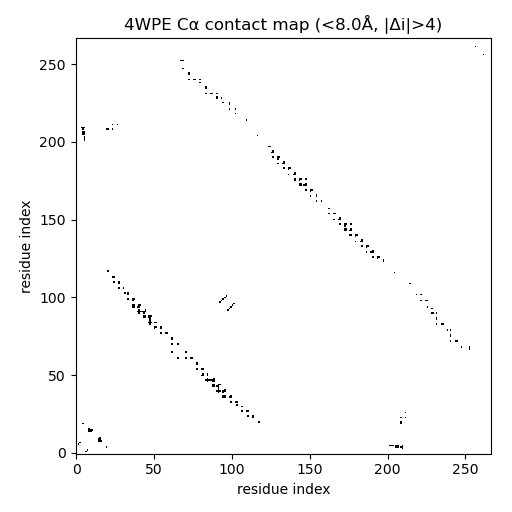 74.388 1.00 65.58 210 SER A C 1
ATOM 1663 O O . SER A 1 216 ? 18.577 32.037 73.533 1.00 76.21 210 SER A O 1
ATOM 1666 N N . CYS A 1 217 ? 16.549 31.518 74.352 1.00 64.61 211 CYS A N 1
ATOM 1667 C CA . CYS A 1 217 ? 16.202 30.665 73.224 1.00 61.37 211 CYS A CA 1
ATOM 1668 C C . CYS A 1 217 ? 15.881 31.519 72.005 1.00 62.36 211 CYS A C 1
ATOM 1669 O O . CYS A 1 217 ? 16.267 31.177 70.885 1.00 62.01 211 CYS A O 1
ATOM 1672 N N . GLU A 1 218 ? 15.183 32.630 72.229 1.00 54.31 212 GLU A N 1
ATOM 1673 C CA . GLU A 1 218 ? 14.911 33.593 71.165 1.00 56.65 212 GLU A CA 1
ATOM 1674 C C . GLU A 1 218 ? 16.221 34.089 70.554 1.00 59.92 212 GLU A C 1
ATOM 1675 O O . GLU A 1 218 ? 16.334 34.226 69.337 1.00 69.26 212 GLU A O 1
ATOM 1681 N N . LEU A 1 219 ? 17.209 34.347 71.405 1.00 60.13 213 LEU A N 1
ATOM 1682 C CA . LEU A 1 219 ? 18.531 34.761 70.944 1.00 57.54 213 LEU A CA 1
ATOM 1683 C C . LEU A 1 219 ? 19.206 33.656 70.143 1.00 63.42 213 LEU A C 1
ATOM 1684 O O . LEU A 1 219 ? 19.763 33.901 69.073 1.00 64.20 213 LEU A O 1
ATOM 1689 N N . GLN A 1 220 ? 19.153 32.436 70.668 1.00 61.58 214 GLN A N 1
ATOM 1690 C CA . GLN A 1 220 ? 19.767 31.292 70.006 1.00 55.29 214 GLN A CA 1
ATOM 1691 C C . GLN A 1 220 ? 19.095 31.014 68.663 1.00 58.41 214 GLN A C 1
ATOM 1692 O O . GLN A 1 220 ? 19.716 30.488 67.744 1.00 55.78 214 GLN A O 1
ATOM 1698 N N . GLU A 1 221 ? 17.823 31.380 68.554 1.00 65.37 215 GLU A N 1
ATOM 1699 C CA . GLU A 1 221 ? 17.101 31.249 67.296 1.00 64.18 215 GLU A CA 1
ATOM 1700 C C . GLU A 1 221 ? 17.527 32.346 66.328 1.00 63.01 215 GLU A C 1
ATOM 1701 O O . GLU A 1 221 ? 17.602 32.122 65.120 1.00 69.09 215 GLU A O 1
ATOM 1715 N N . GLU A 1 223 ? 20.579 33.941 66.194 1.00 61.05 217 GLU A N 1
ATOM 1716 C CA . GLU A 1 223 ? 21.905 33.626 65.689 1.00 59.08 217 GLU A CA 1
ATOM 1717 C C . GLU A 1 223 ? 21.850 32.456 64.716 1.00 63.38 217 GLU A C 1
ATOM 1718 O O . GLU A 1 223 ? 22.490 32.488 63.666 1.00 67.77 217 GLU A O 1
ATOM 1724 N N . ASN A 1 224 ? 21.077 31.430 65.060 1.00 63.90 218 ASN A N 1
ATOM 1725 C CA . ASN A 1 224 ? 20.927 30.270 64.187 1.00 63.34 218 ASN A CA 1
ATOM 1726 C C . ASN A 1 224 ? 20.345 30.664 62.833 1.00 65.96 218 ASN A C 1
ATOM 1727 O O . ASN A 1 224 ? 20.761 30.152 61.793 1.00 65.52 218 ASN A O 1
ATOM 1732 N N . ALA A 1 225 ? 19.385 31.583 62.854 1.00 64.02 219 ALA A N 1
ATOM 1733 C CA . ALA A 1 225 ? 18.774 32.076 61.627 1.00 58.85 219 ALA A CA 1
ATOM 1734 C C . ALA A 1 225 ? 19.736 32.987 60.876 1.00 63.41 219 ALA A C 1
ATOM 1735 O O . ALA A 1 225 ? 19.638 33.135 59.663 1.00 64.78 219 ALA A O 1
ATOM 1737 N N . ARG A 1 226 ? 20.665 33.598 61.606 1.00 64.65 220 ARG A N 1
ATOM 1738 C CA . ARG A 1 226 ? 21.665 34.466 60.995 1.00 61.35 220 ARG A CA 1
ATOM 1739 C C . ARG A 1 226 ? 22.759 33.654 60.299 1.00 65.56 220 ARG A C 1
ATOM 1740 O O . ARG A 1 226 ? 23.103 33.921 59.146 1.00 66.18 220 ARG A O 1
ATOM 1748 N N . ILE A 1 227 ? 23.301 32.667 61.006 1.00 57.86 221 ILE A N 1
ATOM 1749 C CA . ILE A 1 227 ? 24.320 31.791 60.438 1.00 50.84 221 ILE A CA 1
ATOM 1750 C C . ILE A 1 227 ? 23.800 31.062 59.202 1.00 55.54 221 ILE A C 1
ATOM 1751 O O . ILE A 1 227 ? 24.419 31.105 58.143 1.00 66.31 221 ILE A O 1
ATOM 1756 N N . SER A 1 228 ? 22.656 30.401 59.346 1.00 62.13 222 SER A N 1
ATOM 1757 C CA . SER A 1 228 ? 22.091 29.581 58.279 1.00 62.71 222 SER A CA 1
ATOM 1758 C C . SER A 1 228 ? 21.755 30.391 57.031 1.00 68.28 222 SER A C 1
ATOM 1759 O O . SER A 1 228 ? 21.990 29.939 55.908 1.00 68.06 222 SER A O 1
ATOM 1762 N N . PHE A 1 229 ? 21.201 31.583 57.231 1.00 65.40 223 PHE A N 1
ATOM 1763 C CA . PHE A 1 229 ? 20.841 32.456 56.118 1.00 57.59 223 PHE A CA 1
ATOM 1764 C C . PHE A 1 229 ? 22.086 32.863 55.330 1.00 60.40 223 PHE A C 1
ATOM 1765 O O . PHE A 1 229 ? 22.105 32.777 54.103 1.00 64.41 223 PHE A O 1
ATOM 1773 N N . LEU A 1 230 ? 23.123 33.302 56.040 1.00 63.06 224 LEU A N 1
ATOM 1774 C CA . LEU A 1 230 ? 24.388 33.671 55.405 1.00 58.85 224 LEU A CA 1
ATOM 1775 C C . LEU A 1 230 ? 25.045 32.452 54.775 1.00 55.41 224 LEU A C 1
ATOM 1776 O O . LEU A 1 230 ? 25.679 32.548 53.728 1.00 67.51 224 LEU A O 1
ATOM 1781 N N . GLN A 1 231 ? 24.881 31.303 55.418 1.00 52.97 225 GLN A N 1
ATOM 1782 C CA . GLN A 1 231 ? 25.437 30.056 54.908 1.00 60.18 225 GLN A CA 1
ATOM 1783 C C . GLN A 1 231 ? 24.814 29.689 53.560 1.00 69.32 225 GLN A C 1
ATOM 1784 O O . GLN A 1 231 ? 25.522 29.308 52.632 1.00 71.52 225 GLN A O 1
ATOM 1790 N N . SER A 1 232 ? 23.494 29.818 53.451 1.00 71.23 226 SER A N 1
ATOM 1791 C CA . SER A 1 232 ? 22.798 29.485 52.208 1.00 70.41 226 SER A CA 1
ATOM 1792 C C . SER A 1 232 ? 23.051 30.532 51.130 1.00 65.30 226 SER A C 1
ATOM 1793 O O . SER A 1 232 ? 23.165 30.202 49.949 1.00 69.51 226 SER A O 1
ATOM 1796 N N . LYS A 1 233 ? 23.132 31.794 51.542 1.00 55.48 227 LYS A N 1
ATOM 1797 C CA . LYS A 1 233 ? 23.363 32.888 50.605 1.00 58.96 227 LYS A CA 1
ATOM 1798 C C . LYS A 1 233 ? 24.755 32.813 49.981 1.00 66.63 227 LYS A C 1
ATOM 1799 O O . LYS A 1 233 ? 24.969 33.289 48.869 1.00 70.02 227 LYS A O 1
ATOM 1805 N N . LEU A 1 234 ? 25.698 32.210 50.695 1.00 62.72 228 LEU A N 1
ATOM 1806 C CA . LEU A 1 234 ? 27.059 32.097 50.191 1.00 60.89 228 LEU A CA 1
ATOM 1807 C C . LEU A 1 234 ? 27.214 30.941 49.204 1.00 67.81 228 LEU A C 1
ATOM 1808 O O . LEU A 1 234 ? 28.126 30.954 48.375 1.00 70.89 228 LEU A O 1
ATOM 1813 N N . GLN A 1 235 ? 26.338 29.942 49.282 1.00 70.28 229 GLN A N 1
ATOM 1814 C CA . GLN A 1 235 ? 26.368 28.882 48.278 1.00 80.86 229 GLN A CA 1
ATOM 1815 C C . GLN A 1 235 ? 25.699 29.418 47.021 1.00 77.82 229 GLN A C 1
ATOM 1816 O O . GLN A 1 235 ? 26.226 29.272 45.921 1.00 74.92 229 GLN A O 1
ATOM 1822 N N . GLN A 1 236 ? 24.549 30.064 47.193 1.00 71.91 230 GLN A N 1
ATOM 1823 C CA . GLN A 1 236 ? 23.861 30.712 46.078 1.00 69.68 230 GLN A CA 1
ATOM 1824 C C . GLN A 1 236 ? 24.818 31.627 45.324 1.00 72.15 230 GLN A C 1
ATOM 1825 O O . GLN A 1 236 ? 24.747 31.757 44.103 1.00 67.99 230 GLN A O 1
ATOM 1831 N N . PHE A 1 237 ? 25.719 32.247 46.076 1.00 71.38 231 PHE A N 1
ATOM 1832 C CA . PHE A 1 237 ? 26.834 33.000 45.520 1.00 66.77 231 PHE A CA 1
ATOM 1833 C C . PHE A 1 237 ? 27.803 32.079 44.780 1.00 66.34 231 PHE A C 1
ATOM 1834 O O . PHE A 1 237 ? 28.117 32.304 43.610 1.00 67.45 231 PHE A O 1
ATOM 1842 N N . ALA A 1 238 ? 28.257 31.032 45.464 1.00 67.57 232 ALA A N 1
ATOM 1843 C CA . ALA A 1 238 ? 29.242 30.103 44.910 1.00 65.44 232 ALA A CA 1
ATOM 1844 C C . ALA A 1 238 ? 28.679 29.234 43.787 1.00 68.52 232 ALA A C 1
ATOM 1845 O O . ALA A 1 238 ? 29.438 28.632 43.032 1.00 76.93 232 ALA A O 1
ATOM 1847 N N . THR A 1 239 ? 27.357 29.161 43.683 1.00 69.14 233 THR A N 1
ATOM 1848 C CA . THR A 1 239 ? 26.724 28.373 42.631 1.00 69.04 233 THR A CA 1
ATOM 1849 C C . THR A 1 239 ? 26.522 29.224 41.380 1.00 68.69 233 THR A C 1
ATOM 1850 O O . THR A 1 239 ? 26.810 28.783 40.266 1.00 68.96 233 THR A O 1
ATOM 1854 N N . SER A 1 240 ? 26.041 30.449 41.574 1.00 67.19 234 SER A N 1
ATOM 1855 C CA . SER A 1 240 ? 25.845 31.386 40.472 1.00 65.89 234 SER A CA 1
ATOM 1856 C C . SER A 1 240 ? 27.162 31.679 39.766 1.00 67.29 234 SER A C 1
ATOM 1857 O O . SER A 1 240 ? 27.221 31.731 38.539 1.00 75.99 234 SER A O 1
ATOM 1860 N N . SER A 1 241 ? 28.215 31.867 40.552 1.00 63.99 235 SER A N 1
ATOM 1861 C CA . SER A 1 241 ? 29.543 32.093 40.004 1.00 58.14 235 SER A CA 1
ATOM 1862 C C . SER A 1 241 ? 30.038 30.833 39.305 1.00 62.80 235 SER A C 1
ATOM 1863 O O . SER A 1 241 ? 30.616 30.898 38.221 1.00 68.34 235 SER A O 1
ATOM 1874 N N . GLU A 1 243 ? 28.347 28.536 37.824 1.00 63.48 237 GLU A N 1
ATOM 1875 C CA . GLU A 1 243 ? 27.657 28.316 36.561 1.00 63.51 237 GLU A CA 1
ATOM 1876 C C . GLU A 1 243 ? 28.340 29.078 35.436 1.00 64.01 237 GLU A C 1
ATOM 1877 O O . GLU A 1 243 ? 28.419 28.592 34.308 1.00 71.76 237 GLU A O 1
ATOM 1883 N N . THR A 1 244 ? 28.849 30.264 35.751 1.00 55.21 238 THR A N 1
ATOM 1884 C CA . THR A 1 244 ? 29.568 31.061 34.766 1.00 58.66 238 THR A CA 1
ATOM 1885 C C . THR A 1 244 ? 30.882 30.403 34.361 1.00 57.38 238 THR A C 1
ATOM 1886 O O . THR A 1 244 ? 31.161 30.234 33.176 1.00 70.83 238 THR A O 1
ATOM 1890 N N . TYR A 1 245 ? 31.681 30.031 35.355 1.00 57.84 239 TYR A N 1
ATOM 1891 C CA . TYR A 1 245 ? 33.000 29.455 35.117 1.00 58.03 239 TYR A CA 1
ATOM 1892 C C . TYR A 1 245 ? 32.906 28.144 34.339 1.00 65.42 239 TYR A C 1
ATOM 1893 O O . TYR A 1 245 ? 33.752 27.850 33.496 1.00 71.46 239 TYR A O 1
ATOM 1902 N N . ILE A 1 246 ? 31.870 27.361 34.621 1.00 66.33 240 ILE A N 1
ATOM 1903 C CA . ILE A 1 246 ? 31.661 26.099 33.923 1.00 65.10 240 ILE A CA 1
ATOM 1904 C C . ILE A 1 246 ? 31.229 26.370 32.483 1.00 66.69 240 ILE A C 1
ATOM 1905 O O . ILE A 1 246 ? 31.625 25.657 31.559 1.00 74.20 240 ILE A O 1
ATOM 1910 N N . LEU A 1 247 ? 30.439 27.422 32.293 1.00 63.51 241 LEU A N 1
ATOM 1911 C CA . LEU A 1 247 ? 30.035 27.838 30.954 1.00 62.33 241 LEU A CA 1
ATOM 1912 C C . LEU A 1 247 ? 31.226 28.354 30.155 1.00 73.41 241 LEU A C 1
ATOM 1913 O O . LEU A 1 247 ? 31.417 27.976 28.997 1.00 81.31 241 LEU A O 1
ATOM 1918 N N . GLU A 1 248 ? 32.019 29.222 30.777 1.00 66.48 242 GLU A N 1
ATOM 1919 C CA . GLU A 1 248 ? 33.168 29.829 30.111 1.00 62.75 242 GLU A CA 1
ATOM 1920 C C . GLU A 1 248 ? 34.172 28.774 29.665 1.00 63.16 242 GLU A C 1
ATOM 1921 O O . GLU A 1 248 ? 34.856 28.942 28.656 1.00 66.27 242 GLU A O 1
ATOM 1927 N N . GLN A 1 249 ? 34.250 27.681 30.417 1.00 62.82 243 GLN A N 1
ATOM 1928 C CA . GLN A 1 249 ? 35.128 26.581 30.048 1.00 72.08 243 GLN A CA 1
ATOM 1929 C C . GLN A 1 249 ? 34.618 25.883 28.787 1.00 68.79 243 GLN A C 1
ATOM 1930 O O . GLN A 1 249 ? 35.392 25.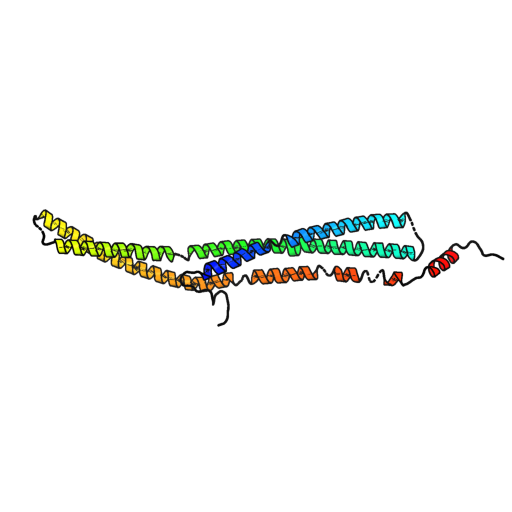562 27.888 1.00 72.95 243 GLN A O 1
ATOM 1936 N N . THR A 1 250 ? 33.308 25.669 28.724 1.00 65.67 244 THR A N 1
ATOM 1937 C CA . THR A 1 250 ? 32.686 24.992 27.591 1.00 63.63 244 THR A CA 1
ATOM 1938 C C . THR A 1 250 ? 32.855 25.791 26.303 1.00 65.12 244 THR A C 1
ATOM 1939 O O . THR A 1 250 ? 33.007 25.223 25.221 1.00 71.68 244 THR A O 1
ATOM 1943 N N . LYS A 1 251 ? 32.836 27.113 26.427 1.00 61.47 245 LYS A N 1
ATOM 1944 C CA . LYS A 1 251 ? 32.967 27.985 25.267 1.00 64.81 245 LYS A CA 1
ATOM 1945 C C . LYS A 1 251 ? 34.399 28.015 24.743 1.00 69.41 245 LYS A C 1
ATOM 1946 O O . LYS A 1 251 ? 34.619 28.114 23.537 1.00 78.16 245 LYS A O 1
ATOM 1960 N N . ASP A 1 253 ? 36.302 25.479 25.101 1.00 69.50 247 ASP A N 1
ATOM 1961 C CA . ASP A 1 253 ? 36.415 24.151 24.513 1.00 76.20 247 ASP A CA 1
ATOM 1962 C C . ASP A 1 253 ? 36.010 24.227 23.048 1.00 80.33 247 ASP A C 1
ATOM 1963 O O . ASP A 1 253 ? 36.689 23.678 22.183 1.00 78.31 247 ASP A O 1
ATOM 1976 N N . LEU A 1 255 ? 36.117 26.829 21.049 1.00 79.60 249 LEU A N 1
ATOM 1977 C CA . LEU A 1 255 ? 37.136 27.564 20.312 1.00 76.90 249 LEU A CA 1
ATOM 1978 C C . LEU A 1 255 ? 38.352 26.690 20.043 1.00 81.29 249 LEU A C 1
ATOM 1979 O O . LEU A 1 255 ? 38.884 26.678 18.935 1.00 83.35 249 LEU A O 1
ATOM 1984 N N . THR A 1 256 ? 38.784 25.958 21.063 1.00 80.07 250 THR A N 1
ATOM 1985 C CA . THR A 1 256 ? 39.882 25.015 20.911 1.00 76.90 250 THR A CA 1
ATOM 1986 C C . THR A 1 256 ? 39.546 23.924 19.887 1.00 81.27 250 THR A C 1
ATOM 1987 O O . THR A 1 256 ? 40.368 23.604 19.028 1.00 87.94 250 THR A O 1
ATOM 1991 N N . ASN A 1 257 ? 38.334 23.375 19.973 1.00 82.98 251 ASN A N 1
ATOM 1992 C CA . ASN A 1 257 ? 37.915 22.258 19.120 1.00 90.29 251 ASN A CA 1
ATOM 1993 C C . ASN A 1 257 ? 37.907 22.559 17.628 1.00 96.49 251 ASN A C 1
ATOM 1994 O O . ASN A 1 257 ? 38.034 21.645 16.808 1.00 105.69 251 ASN A O 1
ATOM 1999 N N . HIS A 1 258 ? 37.741 23.836 17.292 1.00 89.87 252 HIS A N 1
ATOM 2000 C CA . HIS A 1 258 ? 37.633 24.284 15.908 1.00 85.13 252 HIS A CA 1
ATOM 2001 C C . HIS A 1 258 ? 38.916 24.906 15.375 1.00 77.85 252 HIS A C 1
ATOM 2002 O O . HIS A 1 258 ? 39.128 24.984 14.158 1.00 82.99 252 HIS A O 1
ATOM 2009 N N . LEU A 1 259 ? 39.745 25.389 16.293 1.00 72.77 253 LEU A N 1
ATOM 2010 C CA . LEU A 1 259 ? 41.087 25.820 15.938 1.00 74.07 253 LEU A CA 1
ATOM 2011 C C . LEU A 1 259 ? 41.904 24.619 15.493 1.00 81.93 253 LEU A C 1
ATOM 2012 O O . LEU A 1 259 ? 42.834 24.745 14.695 1.00 84.88 253 LEU A O 1
ATOM 2017 N N . ASN A 1 260 ? 41.552 23.455 16.029 1.00 85.07 254 ASN A N 1
ATOM 2018 C CA . ASN A 1 260 ? 42.233 22.216 15.685 1.00 89.20 254 ASN A CA 1
ATOM 2019 C C . ASN A 1 260 ? 41.515 21.452 14.574 1.00 83.07 254 ASN A C 1
ATOM 2020 O O . ASN A 1 260 ? 41.932 20.356 14.205 1.00 84.29 254 ASN A O 1
ATOM 2025 N N . SER A 1 261 ? 40.442 22.029 14.040 1.00 74.14 255 SER A N 1
ATOM 2026 C CA . SER A 1 261 ? 39.653 21.350 13.014 1.00 73.06 255 SER A CA 1
ATOM 2027 C C . SER A 1 261 ? 40.179 21.607 11.604 1.00 81.09 255 SER A C 1
ATOM 2028 O O . SER A 1 261 ? 39.789 20.924 10.654 1.00 77.98 255 SER A O 1
ATOM 2031 N N . PHE A 1 262 ? 41.058 22.593 11.464 1.00 77.23 256 PHE A N 1
ATOM 2032 C CA . PHE A 1 262 ? 41.585 22.935 10.151 1.00 67.80 256 PHE A CA 1
ATOM 2033 C C . PHE A 1 262 ? 43.055 23.329 10.202 1.00 67.69 256 PHE A C 1
ATOM 2034 O O . PHE A 1 262 ? 43.589 23.663 11.262 1.00 68.52 256 PHE A O 1
ATOM 2042 N N . THR A 1 263 ? 43.702 23.277 9.042 1.00 73.56 257 THR A N 1
ATOM 2043 C CA . THR A 1 263 ? 45.082 23.719 8.894 1.00 78.31 257 THR A CA 1
ATOM 2044 C C . THR A 1 263 ? 45.162 24.804 7.825 1.00 77.56 257 THR A C 1
ATOM 2045 O O . THR A 1 263 ? 44.249 24.950 7.009 1.00 67.96 257 THR A O 1
ATOM 2049 N N . ALA A 1 264 ? 46.258 25.555 7.825 1.00 79.63 258 ALA A N 1
ATOM 2050 C CA . ALA A 1 264 ? 46.456 26.617 6.847 1.00 85.12 258 ALA A CA 1
ATOM 2051 C C . ALA A 1 264 ? 46.518 26.058 5.427 1.00 89.46 258 ALA A C 1
ATOM 2052 O O . ALA A 1 264 ? 46.196 26.753 4.464 1.00 91.69 258 ALA A O 1
ATOM 2054 N N . ALA A 1 265 ? 46.929 24.799 5.306 1.00 87.00 259 ALA A N 1
ATOM 2055 C CA . ALA A 1 265 ? 47.011 24.141 4.008 1.00 82.08 259 ALA A CA 1
ATOM 2056 C C . ALA A 1 265 ? 45.624 23.960 3.405 1.00 88.47 259 ALA A C 1
ATOM 2057 O O . ALA A 1 265 ? 45.461 23.964 2.184 1.00 97.18 259 ALA A O 1
ATOM 2059 N N . ASP A 1 266 ? 44.627 23.801 4.270 1.00 84.28 260 ASP A N 1
ATOM 2060 C CA . ASP A 1 266 ? 43.248 23.645 3.826 1.00 81.07 260 ASP A CA 1
ATOM 2061 C C . ASP A 1 266 ? 42.733 24.939 3.210 1.00 74.61 260 ASP A C 1
ATOM 2062 O O . ASP A 1 266 ? 42.021 24.921 2.206 1.00 79.97 260 ASP A O 1
ATOM 2067 N N . GLU A 1 267 ? 43.101 26.060 3.820 1.00 68.78 261 GLU A N 1
ATOM 2068 C CA . GLU A 1 267 ? 42.626 27.366 3.378 1.00 73.40 261 GLU A CA 1
ATOM 2069 C C . GLU A 1 267 ? 43.176 27.726 2.008 1.00 74.34 261 GLU A C 1
ATOM 2070 O O . GLU A 1 267 ? 42.489 28.343 1.195 1.00 78.33 261 GLU A O 1
ATOM 2076 N N . ILE A 1 268 ? 44.418 27.333 1.757 1.00 74.90 262 ILE A N 1
ATOM 2077 C CA . ILE A 1 268 ? 45.059 27.604 0.480 1.00 73.76 262 ILE A CA 1
ATOM 2078 C C . ILE A 1 268 ? 44.463 26.719 -0.613 1.00 73.21 262 ILE A C 1
ATOM 2079 O O . ILE A 1 268 ? 44.219 27.179 -1.729 1.00 78.78 262 ILE A O 1
ATOM 2084 N N . SER A 1 269 ? 44.212 25.456 -0.278 1.00 68.77 263 SER A N 1
ATOM 2085 C CA . SER A 1 269 ? 43.620 24.510 -1.222 1.00 70.26 263 SER A CA 1
ATOM 2086 C C . SER A 1 269 ? 42.248 24.965 -1.710 1.00 70.64 263 SER A C 1
ATOM 2087 O O . SER A 1 269 ? 41.980 25.001 -2.911 1.00 74.29 263 SER A O 1
ATOM 2090 N N . THR A 1 270 ? 41.381 25.313 -0.769 1.00 74.62 264 THR A N 1
ATOM 2091 C CA . THR A 1 270 ? 40.014 25.683 -1.102 1.00 76.83 264 THR A CA 1
ATOM 2092 C C . THR A 1 270 ? 39.937 27.021 -1.833 1.00 73.80 264 THR A C 1
ATOM 2093 O O . THR A 1 270 ? 39.172 27.161 -2.782 1.00 80.02 264 THR A O 1
ATOM 2097 N N . PHE A 1 271 ? 40.731 27.996 -1.399 1.00 71.29 265 PHE A N 1
ATOM 2098 C CA . PHE A 1 271 ? 40.733 29.315 -2.030 1.00 76.42 265 PHE A CA 1
ATOM 2099 C C . PHE A 1 271 ? 41.128 29.221 -3.499 1.00 80.94 265 PHE A C 1
ATOM 2100 O O . PHE A 1 271 ? 40.545 29.890 -4.351 1.00 85.27 265 PHE A O 1
ATOM 2108 N N . SER A 1 272 ? 42.121 28.388 -3.788 1.00 79.67 266 SER A N 1
ATOM 2109 C CA . SER A 1 272 ? 42.602 28.215 -5.153 1.00 78.11 266 SER A CA 1
ATOM 2110 C C . SER A 1 272 ? 41.556 27.505 -6.006 1.00 83.32 266 SER A C 1
ATOM 2111 O O . SER A 1 272 ? 41.470 27.725 -7.215 1.00 96.02 266 SER A O 1
ATOM 2114 N N . LYS A 1 273 ? 40.766 26.652 -5.364 1.00 72.30 267 LYS A N 1
ATOM 2115 C CA . LYS A 1 273 ? 39.686 25.940 -6.035 1.00 71.17 267 LYS A CA 1
ATOM 2116 C C . LYS A 1 273 ? 38.602 26.907 -6.496 1.00 80.16 267 LYS A C 1
ATOM 2117 O O . LYS A 1 273 ? 38.096 26.803 -7.612 1.00 92.64 267 LYS A O 1
ATOM 2123 N N . GLU A 1 274 ? 38.255 27.852 -5.628 1.00 79.26 268 GLU A N 1
ATOM 2124 C CA . GLU A 1 274 ? 37.146 28.765 -5.889 1.00 79.89 268 GLU A CA 1
ATOM 2125 C C . GLU A 1 274 ? 37.512 29.927 -6.806 1.00 76.34 268 GLU A C 1
ATOM 2126 O O . GLU A 1 274 ? 36.668 30.421 -7.552 1.00 79.29 268 GLU A O 1
ATOM 2132 N N . ASN A 1 275 ? 38.764 30.369 -6.748 1.00 70.88 269 ASN A N 1
ATOM 2133 C CA . ASN A 1 275 ? 39.138 31.612 -7.413 1.00 73.73 269 ASN A CA 1
ATOM 2134 C C . ASN A 1 275 ? 40.340 31.503 -8.341 1.00 72.12 269 ASN A C 1
ATOM 2135 O O . ASN A 1 275 ? 40.885 32.519 -8.774 1.00 69.59 269 ASN A O 1
ATOM 2140 N N . GLY A 1 276 ? 40.746 30.277 -8.651 1.00 76.37 270 GLY A N 1
ATOM 2141 C CA . GLY A 1 276 ? 41.841 30.058 -9.579 1.00 74.48 270 GLY A CA 1
ATOM 2142 C C . GLY A 1 276 ? 41.486 30.553 -10.968 1.00 75.52 270 GLY A C 1
ATOM 2143 O O . GLY A 1 276 ? 40.360 30.367 -11.424 1.00 82.69 270 GLY A O 1
ATOM 2144 N N . THR A 1 277 ? 42.441 31.185 -11.644 1.00 73.62 271 THR A N 1
ATOM 2145 C CA . THR A 1 277 ? 42.184 31.753 -12.966 1.00 74.16 271 THR A CA 1
ATOM 2146 C C . THR A 1 277 ? 42.741 30.893 -14.092 1.00 81.54 271 THR A C 1
ATOM 2147 O O . THR A 1 277 ? 42.887 31.359 -15.222 1.00 90.22 271 THR A O 1
ATOM 2151 N N . GLY A 1 278 ? 43.053 29.640 -13.786 1.00 82.51 272 GLY A N 1
ATOM 2152 C CA . GLY A 1 278 ? 43.575 28.734 -14.791 1.00 78.57 272 GLY A CA 1
ATOM 2153 C C . GLY A 1 278 ? 45.010 28.333 -14.521 1.00 75.54 272 GLY A C 1
ATOM 2154 O O . GLY A 1 278 ? 45.783 29.092 -13.936 1.00 73.65 272 GLY A O 1
ATOM 2155 N N . ARG A 1 279 ? 45.368 27.130 -14.953 1.00 74.11 273 ARG A N 1
ATOM 2156 C CA . ARG A 1 279 ? 46.702 26.601 -14.711 1.00 75.69 273 ARG A CA 1
ATOM 2157 C C . ARG A 1 279 ? 47.647 26.942 -15.858 1.00 86.11 273 ARG A C 1
ATOM 2158 O O . ARG A 1 279 ? 47.284 27.683 -16.773 1.00 84.36 273 ARG A O 1
ATOM 2166 N N . LEU A 1 280 ? 48.861 26.402 -15.802 1.00 90.15 274 LEU A N 1
ATOM 2167 C CA . LEU A 1 280 ? 49.870 26.678 -16.818 1.00 96.23 274 LEU A CA 1
ATOM 2168 C C . LEU A 1 280 ? 50.193 25.442 -17.653 1.00 106.73 274 LEU A C 1
ATOM 2169 O O . LEU A 1 280 ? 50.395 24.354 -17.113 1.00 113.87 274 LEU A O 1
ATOM 2174 N N . LYS A 1 281 ? 50.244 25.618 -18.970 1.00 105.11 275 LYS A N 1
ATOM 2175 C CA . LYS A 1 281 ? 50.602 24.532 -19.874 1.00 104.64 275 LYS A CA 1
ATOM 2176 C C . LYS A 1 281 ? 51.667 24.978 -20.870 1.00 101.43 275 LYS A C 1
ATOM 2177 O O . LYS A 1 281 ? 52.562 24.210 -21.217 1.00 102.75 275 LYS A O 1
#

GO terms:
  GO:0051015 actin filament binding (F, IDA)
  GO:0005543 phospholipid binding (F, IDA)
  GO:0008092 cytoskeletal protein binding (F, IDA)
  GO:0000142 cellular bud neck contractile ring (C, IDA)
  GO:0000144 cellular bud neck septin ring (C, IDA)
  GO:0005935 cellular bud neck (C, IDA)
  GO:0005938 cell cortex (C, IDA)
  GO:0030427 site of polarized growth (C, IDA)
  GO:0044877 protein-containing complex binding (F, IDA)
  GO:0120155 MIH complex (C, IDA)
  GO:0051017 actin filament bundle assembly (P, IDA)
  GO:0051126 negative regulation of actin nucleation (P, IDA)
  GO:1903475 mitotic actomyosin contractile ring assembly (P, IGI)
  GO:0072741 protein localization to cell division site (P, IGI)
  GO:0090339 negative regulation of formin-nucleated actin cable assembly (P, IGI)
  GO:0000281 mitotic cytokinesis (P, IGI)
  GO:1902404 mitotic actomyosin contractile ring contraction (P, IMP)
  GO:0031671 primary cell septum biogenesis (P, IMP)
  GO:1903471 regulation of mitotic actomyosin contractile ring contraction (P, IMP)
  GO:1903475 mitotic actomyosin contractile ring assembly (P, IMP)

Sequence (267 aa):
HSYSYEACFWDPNDNGVNILLGHISQGIRSCDSILFFKQRSELEKDYARRLGAITGKLDKDIGTNDYGKLNETFNVVLSVEKARAQSHSKQSEILFRQIYTDTKAFAANLQARYTTLSGKIERLRDKFNKKKGCEVLQKKLQDAQIRFRDLQLNENNIGAKRVEHNKRELLKWESNSQEYKVQLDVLKQEYKASQKFWIHEWAQLSCELQEENARISFLQSKLQQFATSSETYILEQTKDLTNHLNSFTAADEISTFSKENGTGRLK

B-factor: mean 68.6, std 15.39, range [20.0, 194.29]

Foldseek 3Di:
DDDDLLPPQDDPVNPSVVVLLVVLVVLLVVLVCLVCLLVLLVVLQCVLVVLVVVLVVLVVCLVVPDDDLVSVLSVLVSVLSNVLSVLSNVLSVCSVPVQSVVSVVVSVVSVVVSVVLVVVLVVLVLLVVLVVVLVVLVVVLVVLVVQLVVLVVCQPPDDPVVNVVSVVSNVVSVVSNVVSVVVNVVSVVVNVVSVVVSSVVSSPSSVVSRVVVCSVVSVVVSVVVNVVSVVSVVSSVVSVSVVSVVVDDPVVRVVVVCVVDPPDDDD

Radius of gyration: 41.77 Å; Cα contacts (8 Å, |Δi|>4): 164; chains: 1; bounding box: 47×49×154 Å

CATH classification: 1.20.1270.60

Solvent-accessible surface area: 17934 Å² total